Protein AF-A0AAW2I366-F1 (afdb_monomer)

Sequence (316 aa):
MKYQGVFIKEFPKKDECCNDWSLSEVKFRKNFPALKDTIRYLIARIALYSVLLLTGLVCIPIFLLSPGDLENSKFYAKYVGRHTSRLYGISWDIRQGRRLARRGGAVLVANHQHELDIIGMFVLWPIMDGCAAVAKRELLCNPFGLAALLGGVVFIDRKNPRRAKDKINRAARILRRGRKIFVFPEGTRNKTVREDKTILPFKKGAFRIAIESQVPIVPVVFSPYYFIDDNLKILRPGGKIVISVLPPVPTTGLYFKDIESLIYSVRRQMQCEYNRLDEEIKKELLMKELEKKKEFPGLSTFAMKTSFGERFLTKY

Radius of gyration: 22.21 Å; Cα contacts (8 Å, |Δi|>4): 453; chains: 1; bounding box: 75×49×57 Å

InterPro domains:
  IPR002123 Phospholipid/glycerol acyltransferase [PF01553] (98-223)
  IPR002123 Phospholipid/glycerol acyltransferase [SM00563] (106-225)
  IPR004552 1-acyl-sn-glycerol-3-phosphate acyltransferase [TIGR00530] (97-222)

Nearest PDB structures (foldseek):
  5kym-assembly1_A  TM=7.669E-01  e=2.664E-10  Thermotoga maritima MSB8
  5kym-assembly2_B  TM=7.738E-01  e=1.527E-09  Thermotoga maritima MSB8
  3hh1-assembly1_B  TM=5.798E-01  e=3.261E-02  Chlorobaculum tepidum
  3otk-assembly6_D  TM=2.330E-01  e=4.329E+00  Mus musculus

Organism: NCBI:txid328185

Solvent-accessible surface area (backbone atoms only — not comparable to full-atom values): 17721 Å² total; per-residue (Å²): 135,86,77,86,76,71,59,78,60,87,82,82,86,90,84,89,85,86,78,93,73,87,73,76,82,83,76,76,71,89,65,77,60,52,69,69,25,34,49,47,30,52,51,34,51,52,49,44,55,50,49,46,41,53,52,15,60,64,44,38,72,60,27,67,78,48,67,43,36,36,65,51,37,40,54,51,23,52,54,52,20,56,52,49,31,59,65,59,43,46,48,58,41,44,29,49,51,68,69,44,53,51,85,49,32,31,33,35,37,31,73,45,55,53,81,60,51,58,41,53,51,19,63,45,37,76,46,37,55,52,48,31,44,56,44,58,46,79,53,49,83,44,51,42,25,48,29,38,43,27,14,31,36,45,67,42,57,88,90,41,71,80,65,42,57,65,52,49,52,51,51,42,53,42,32,74,69,38,17,26,36,40,36,49,40,49,76,53,66,47,75,73,90,49,96,72,87,65,78,65,72,68,50,65,65,64,55,50,48,20,33,78,59,51,22,30,38,32,43,35,34,59,33,67,64,86,40,56,37,83,90,67,35,31,34,49,81,75,32,66,39,43,35,41,43,52,78,68,43,79,22,72,92,50,55,83,88,44,45,63,62,52,51,52,53,52,51,50,53,44,43,54,51,33,51,53,42,43,53,51,49,51,51,55,52,52,51,55,53,52,50,54,48,67,78,42,69,67,55,66,65,53,61,49,72,77,61,81,84,87,87,86,87,75,87,135

Secondary structure (DSSP, 8-state):
---TT----PPPPP----------------PPPPHHHHHHHHHHHHHHHHHHHHHHHHHHHHHTTSTT-HHHHHHHHHHHHHHHHHHTTEEEEEESGGGTT-SS-EEEEE---STTHHHHHHHHHHHHSSEEEEEEGGGGGSHHHHHHHHTT-EEE-SS-GGGHHHHHHHHHHHHHTT-EEEE-TTSS-----SS---PPPPPTHHHHHHHHTT--EEEEEEPP-TTEETTTTEE-SSEEEEEEEPPPB--TT--GGGHHHHHHHHHHHHHHHHHHHHHHHHHHHHHHHHHHHHH-TTHHHHHTTSSS-SSS-S--

Mean predicted aligned error: 10.4 Å

Foldseek 3Di:
DDDPAEDEDDDDDDDDDDDDDPPDDPPPPPDQADVVQLVLLVQLVVVLVVLLQVLLVVLLVVLVVPFQALVSVLVSLQVSLVVSCVSLQEGEHEYPLLLLQDWAEEEEEEFAADPCVVSVVSVSSNSNPAEAEEAAPVCCPGSSNSSSRSNNHQHDHPVDPVVLVVSLVVSLVSR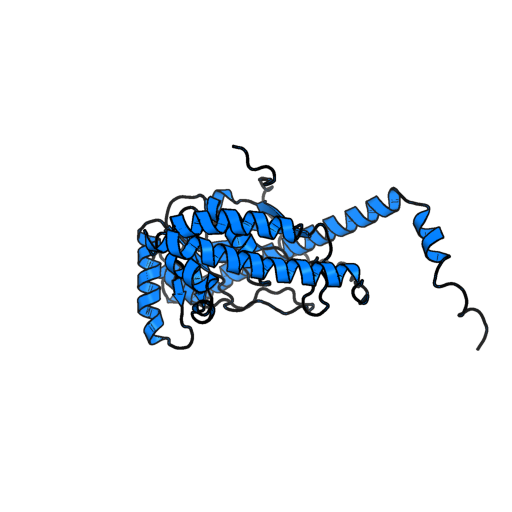VVRHYYYYHQLNDHDHPPDPPPARHQGHLSSVQSCLVSQHWYKYKYKEDQPQQDPVSSGHHHPTYIYIYIDDTHTNHPPDPVCSVVVSVVNRVVRRSVRVVRHVVVVVVVVVVVVVVCVVCVPVVVVVCPPDDDDDPPDDD

Structure (mmCIF, N/CA/C/O backbone):
data_AF-A0AAW2I366-F1
#
_entry.id   AF-A0AAW2I366-F1
#
loop_
_atom_site.group_PDB
_atom_site.id
_atom_site.type_symbol
_atom_site.label_atom_id
_atom_site.label_alt_id
_atom_site.label_comp_id
_atom_site.label_asym_id
_atom_site.label_entity_id
_atom_site.label_seq_id
_atom_site.pdbx_PDB_ins_code
_atom_site.Cartn_x
_atom_site.Cartn_y
_atom_site.Cartn_z
_atom_site.occupancy
_atom_site.B_iso_or_equiv
_atom_site.auth_seq_id
_atom_site.auth_comp_id
_atom_site.auth_asym_id
_atom_site.auth_atom_id
_atom_site.pdbx_PDB_model_num
ATOM 1 N N . MET A 1 1 ? -17.289 -2.669 -19.853 1.00 27.31 1 MET A N 1
ATOM 2 C CA . MET A 1 1 ? -16.053 -2.571 -20.667 1.00 27.31 1 MET A CA 1
ATOM 3 C C . MET A 1 1 ? -14.910 -3.288 -19.959 1.00 27.31 1 MET A C 1
ATOM 5 O O . MET A 1 1 ? -14.610 -2.959 -18.817 1.00 27.31 1 MET A O 1
ATOM 9 N N . LYS A 1 2 ? -14.347 -4.317 -20.607 1.00 22.69 2 LYS A N 1
ATOM 10 C CA . LYS A 1 2 ? -13.326 -5.229 -20.068 1.00 22.69 2 LYS A CA 1
ATOM 11 C C . LYS A 1 2 ? -11.993 -4.490 -19.874 1.00 22.69 2 LYS A C 1
ATOM 13 O O . LYS A 1 2 ? -11.445 -3.948 -20.829 1.00 22.69 2 LYS A O 1
ATOM 18 N N . TYR A 1 3 ? -11.473 -4.474 -18.648 1.00 28.47 3 TYR A N 1
ATOM 19 C CA . TYR A 1 3 ? -10.094 -4.066 -18.378 1.00 28.47 3 TYR A CA 1
ATOM 20 C C . TYR A 1 3 ? -9.167 -5.171 -18.899 1.00 28.47 3 TYR A C 1
ATOM 22 O O . TYR A 1 3 ? -9.051 -6.226 -18.283 1.00 28.47 3 TYR A O 1
ATOM 30 N N . GLN A 1 4 ? -8.546 -4.962 -20.060 1.00 27.78 4 GLN A N 1
ATOM 31 C CA . GLN A 1 4 ? -7.464 -5.824 -20.536 1.00 27.78 4 GLN A CA 1
ATOM 32 C C . GLN A 1 4 ? -6.252 -5.665 -19.601 1.00 27.78 4 GLN A C 1
ATOM 34 O O . GLN A 1 4 ? -5.761 -4.548 -19.426 1.00 27.78 4 GLN A O 1
ATOM 39 N N . GLY A 1 5 ? -5.796 -6.771 -18.996 1.00 33.19 5 GLY A N 1
ATOM 40 C CA . GLY A 1 5 ? -4.505 -6.857 -18.297 1.00 33.19 5 GLY A CA 1
ATOM 41 C C . GLY A 1 5 ? -4.504 -7.292 -16.824 1.00 33.19 5 GLY A C 1
ATOM 42 O O . GLY A 1 5 ? -3.436 -7.279 -16.227 1.00 33.19 5 GLY A O 1
ATOM 43 N N . VAL A 1 6 ? -5.636 -7.683 -16.223 1.00 30.55 6 VAL A N 1
ATOM 44 C CA . VAL A 1 6 ? -5.665 -8.237 -14.851 1.00 30.55 6 VAL A CA 1
ATOM 45 C C . VAL A 1 6 ? -5.928 -9.740 -14.924 1.00 30.55 6 VAL A C 1
ATOM 47 O O . VAL A 1 6 ? -7.047 -10.159 -15.215 1.00 30.55 6 VAL A O 1
ATOM 50 N N . PHE A 1 7 ? -4.901 -10.554 -14.679 1.00 31.38 7 PHE A N 1
ATOM 51 C CA . PHE A 1 7 ? -5.050 -12.005 -14.564 1.00 31.38 7 PHE A CA 1
ATOM 52 C C . PHE A 1 7 ? -5.396 -12.359 -13.114 1.00 31.38 7 PHE A C 1
ATOM 54 O O . PHE A 1 7 ? -4.620 -12.091 -12.206 1.00 31.38 7 PHE A O 1
ATOM 61 N N . ILE A 1 8 ? -6.578 -12.940 -12.895 1.00 31.17 8 ILE A N 1
ATOM 62 C CA . ILE A 1 8 ? -7.015 -13.449 -11.589 1.00 31.17 8 ILE A CA 1
ATOM 63 C C . ILE A 1 8 ? -6.849 -14.968 -11.639 1.00 31.17 8 ILE A C 1
ATOM 65 O O . ILE A 1 8 ? -7.627 -15.638 -12.315 1.00 31.17 8 ILE A O 1
ATOM 69 N N . LYS A 1 9 ? -5.833 -15.510 -10.963 1.00 31.31 9 LYS A N 1
ATOM 70 C CA . LYS A 1 9 ? -5.642 -16.963 -10.804 1.00 31.31 9 LYS A CA 1
ATOM 71 C C . LYS A 1 9 ? -6.006 -17.410 -9.383 1.00 31.31 9 LYS A C 1
ATOM 73 O O . LYS A 1 9 ? -5.735 -16.689 -8.421 1.00 31.31 9 LYS A O 1
ATOM 78 N N . GLU A 1 10 ? -6.608 -18.593 -9.265 1.00 33.44 10 GLU A N 1
ATOM 79 C CA . GLU A 1 10 ? -6.840 -19.300 -7.996 1.00 33.44 10 GLU A CA 1
ATOM 80 C C . GLU A 1 10 ? -5.612 -20.160 -7.636 1.00 33.44 10 GLU A C 1
ATOM 82 O O . GLU A 1 10 ? -4.930 -20.676 -8.520 1.00 33.44 10 GLU A O 1
ATOM 87 N N . PHE A 1 11 ? -5.292 -20.265 -6.341 1.00 37.12 11 PHE A N 1
ATOM 88 C CA . PHE A 1 11 ? -4.130 -21.011 -5.832 1.00 37.12 11 PHE A CA 1
ATOM 89 C C . PHE A 1 11 ? -4.463 -22.488 -5.539 1.00 37.12 11 PHE A C 1
ATOM 91 O O . PHE A 1 11 ? -5.597 -22.773 -5.144 1.00 37.12 11 PHE A O 1
ATOM 98 N N . PRO A 1 12 ? -3.473 -23.403 -5.604 1.00 33.75 12 PRO A N 1
ATOM 99 C CA . PRO A 1 12 ? -3.582 -24.742 -5.034 1.00 33.75 12 PRO A CA 1
ATOM 100 C C . PRO A 1 12 ? -3.463 -24.732 -3.495 1.00 33.75 12 PRO A C 1
ATOM 102 O O . PRO A 1 12 ? -3.043 -23.742 -2.888 1.00 33.75 12 PRO A O 1
ATOM 105 N N . LYS A 1 13 ? -3.895 -25.836 -2.869 1.00 36.00 13 LYS A N 1
ATOM 106 C CA . LYS A 1 13 ? -3.951 -26.041 -1.411 1.00 36.00 13 LYS A CA 1
ATOM 107 C C . LYS A 1 13 ? -2.558 -26.189 -0.766 1.00 36.00 13 LYS A C 1
ATOM 109 O O . LYS A 1 13 ? -1.578 -26.513 -1.420 1.00 36.00 13 LYS A O 1
ATOM 114 N N . LYS A 1 14 ? -2.561 -25.891 0.533 1.00 38.88 14 LYS A N 1
ATOM 115 C CA . LYS A 1 14 ? -1.484 -25.747 1.524 1.00 38.88 14 LYS A CA 1
ATOM 116 C C . LYS A 1 14 ? -0.783 -27.079 1.847 1.00 38.88 14 LYS A C 1
ATOM 118 O O . LYS A 1 14 ? -1.487 -28.071 1.979 1.00 38.88 14 LYS A O 1
ATOM 123 N N . ASP A 1 15 ? 0.541 -27.071 2.004 1.00 38.84 15 ASP A N 1
ATOM 124 C CA . ASP A 1 15 ? 1.312 -27.376 3.231 1.00 38.84 15 ASP A CA 1
ATOM 125 C C . ASP A 1 15 ? 2.819 -27.455 2.881 1.00 38.84 15 ASP A C 1
ATOM 127 O O . ASP A 1 15 ? 3.159 -27.515 1.706 1.00 38.84 15 ASP A O 1
ATOM 131 N N . GLU A 1 16 ? 3.699 -27.362 3.887 1.00 36.56 16 GLU A N 1
ATOM 132 C CA . GLU A 1 16 ? 5.178 -27.233 3.815 1.00 36.56 16 GLU A CA 1
ATOM 133 C C . GLU A 1 16 ? 5.729 -25.797 3.678 1.00 36.56 16 GLU A C 1
ATOM 135 O O . GLU A 1 16 ? 6.276 -25.371 2.663 1.00 36.56 16 GLU A O 1
ATOM 140 N N . CYS A 1 17 ? 5.633 -25.029 4.769 1.00 38.44 17 CYS A N 1
ATOM 141 C CA . CYS A 1 17 ? 6.549 -23.913 5.013 1.00 38.44 17 CYS A CA 1
ATOM 142 C C . CYS A 1 17 ? 7.697 -24.416 5.896 1.00 38.44 17 CYS A C 1
ATOM 144 O O . CYS A 1 17 ? 7.427 -24.957 6.965 1.00 38.44 17 CYS A O 1
ATOM 146 N N . CYS A 1 18 ? 8.929 -24.127 5.469 1.00 38.09 18 CYS A N 1
ATOM 147 C CA . CYS A 1 18 ? 10.216 -24.448 6.098 1.00 38.09 18 CYS A CA 1
ATOM 148 C C . CYS A 1 18 ? 10.819 -25.792 5.675 1.00 38.09 18 CYS A C 1
ATOM 150 O O . CYS A 1 18 ? 10.787 -26.756 6.426 1.00 38.09 18 CYS A O 1
ATOM 152 N N . ASN A 1 19 ? 11.473 -25.793 4.513 1.00 28.88 19 ASN A N 1
ATOM 153 C CA . ASN A 1 19 ? 12.725 -26.523 4.358 1.00 28.88 19 ASN A CA 1
ATOM 154 C C . ASN A 1 19 ? 13.794 -25.530 3.898 1.00 28.88 19 ASN A C 1
ATOM 156 O O . ASN A 1 19 ? 13.562 -24.719 2.999 1.00 28.88 19 ASN A O 1
ATOM 160 N N . ASP A 1 20 ? 14.916 -25.565 4.605 1.00 34.06 20 ASP A N 1
ATOM 161 C CA . ASP A 1 20 ? 16.108 -24.761 4.391 1.00 34.06 20 ASP A CA 1
ATOM 162 C C . ASP A 1 20 ? 16.797 -25.259 3.113 1.00 34.06 20 ASP A C 1
ATOM 164 O O . ASP A 1 20 ? 17.460 -26.294 3.107 1.00 34.06 20 ASP A O 1
ATOM 168 N N . TRP A 1 21 ? 16.553 -24.578 1.992 1.00 36.00 21 TRP A N 1
ATOM 169 C CA . TRP A 1 21 ? 17.202 -24.880 0.719 1.00 36.00 21 TRP A CA 1
ATOM 170 C C . TRP A 1 21 ? 18.137 -23.731 0.362 1.00 36.00 21 TRP A C 1
ATOM 172 O O . TRP A 1 21 ? 17.717 -22.693 -0.157 1.00 36.00 21 TRP A O 1
ATOM 182 N N . SER A 1 22 ? 19.427 -23.935 0.626 1.00 29.09 22 SER A N 1
ATOM 183 C CA . SER A 1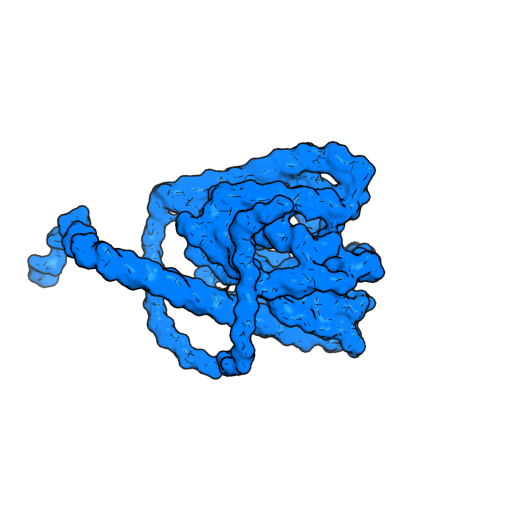 22 ? 20.508 -23.070 0.166 1.00 29.09 22 SER A CA 1
ATOM 184 C C . SER A 1 22 ? 20.649 -23.174 -1.357 1.00 29.09 22 SER A C 1
ATOM 186 O O . SER A 1 22 ? 21.453 -23.924 -1.906 1.00 29.09 22 SER A O 1
ATOM 188 N N . LEU A 1 23 ? 19.841 -22.401 -2.084 1.00 32.44 23 LEU A N 1
ATOM 189 C CA . LEU A 1 23 ? 20.110 -22.132 -3.492 1.00 32.44 23 LEU A CA 1
ATOM 190 C C . LEU A 1 23 ? 21.357 -21.250 -3.563 1.00 32.44 23 LEU A C 1
ATOM 192 O O . LEU A 1 23 ? 21.346 -20.097 -3.128 1.00 32.44 23 LEU A O 1
ATOM 196 N N . SER A 1 24 ? 22.429 -21.836 -4.093 1.00 29.80 24 SER A N 1
ATOM 197 C CA . SER A 1 24 ? 23.700 -21.186 -4.384 1.00 29.80 24 SER A CA 1
ATOM 198 C C . SER A 1 24 ? 23.489 -19.805 -5.010 1.00 29.80 24 SER A C 1
ATOM 200 O O . SER A 1 24 ? 22.702 -19.615 -5.940 1.00 29.80 24 SER A O 1
ATOM 202 N N . GLU A 1 25 ? 24.181 -18.818 -4.441 1.00 32.28 25 GLU A N 1
ATOM 203 C CA . GLU A 1 25 ? 24.076 -17.410 -4.800 1.00 32.28 25 GLU A CA 1
ATOM 204 C C . GLU A 1 25 ? 24.281 -17.193 -6.304 1.00 32.28 25 GLU A C 1
ATOM 206 O O . GLU A 1 25 ? 25.401 -17.224 -6.821 1.00 32.28 25 GLU A O 1
ATOM 211 N N . VAL A 1 26 ? 23.206 -16.854 -7.015 1.00 32.69 26 VAL A N 1
ATOM 212 C CA . VAL A 1 26 ? 23.326 -16.139 -8.286 1.00 32.69 26 VAL A CA 1
ATOM 213 C C . VAL A 1 26 ? 23.815 -14.731 -7.948 1.00 32.69 26 VAL A C 1
ATOM 215 O O . VAL A 1 26 ? 23.026 -13.819 -7.693 1.00 32.69 26 VAL A O 1
ATOM 218 N N . LYS A 1 27 ? 25.140 -14.552 -7.901 1.00 28.17 27 LYS A N 1
ATOM 219 C CA . LYS A 1 27 ? 25.770 -13.234 -7.795 1.00 28.17 27 LYS A CA 1
ATOM 220 C C . LYS A 1 27 ? 25.425 -12.432 -9.045 1.00 28.17 27 LYS A C 1
ATOM 222 O O . LYS A 1 27 ? 26.076 -12.551 -10.082 1.00 28.17 27 LYS A O 1
ATOM 227 N N . PHE A 1 28 ? 24.410 -11.575 -8.944 1.00 35.56 28 PHE A N 1
ATOM 228 C CA . PHE A 1 28 ? 24.230 -10.480 -9.889 1.00 35.56 28 PHE A CA 1
ATOM 229 C C . PHE A 1 28 ? 25.481 -9.600 -9.797 1.00 35.56 28 PHE A C 1
ATOM 231 O O . PHE A 1 28 ? 25.648 -8.842 -8.843 1.00 35.56 28 PHE A O 1
ATOM 238 N N . ARG A 1 29 ? 26.402 -9.741 -10.764 1.00 36.31 29 ARG A N 1
ATOM 239 C CA . ARG A 1 29 ? 27.554 -8.841 -10.924 1.00 36.31 29 ARG A CA 1
ATOM 240 C C . ARG A 1 29 ? 27.057 -7.399 -10.781 1.00 36.31 29 ARG A C 1
ATOM 242 O O . ARG A 1 29 ? 26.063 -7.034 -11.415 1.00 36.31 29 ARG A O 1
ATOM 249 N N . LYS A 1 30 ? 27.763 -6.589 -9.980 1.00 39.59 30 LYS A N 1
ATOM 250 C CA . LYS A 1 30 ? 27.636 -5.123 -9.961 1.00 39.59 30 LYS A CA 1
ATOM 251 C C . LYS A 1 30 ? 28.039 -4.587 -11.336 1.00 39.59 30 LYS A C 1
ATOM 253 O O . LYS A 1 30 ? 29.152 -4.116 -11.536 1.00 39.59 30 LYS A O 1
ATOM 258 N N . ASN A 1 31 ? 27.149 -4.727 -12.306 1.00 49.59 31 ASN A N 1
ATOM 259 C CA . ASN A 1 31 ? 27.281 -4.079 -13.591 1.00 49.59 31 ASN A CA 1
ATOM 260 C C . ASN A 1 31 ? 26.924 -2.612 -13.364 1.00 49.59 31 ASN A C 1
ATOM 262 O O . ASN A 1 31 ? 25.854 -2.314 -12.828 1.00 49.59 31 ASN A O 1
ATOM 266 N N . PHE A 1 32 ? 27.823 -1.708 -13.753 1.00 55.84 32 PHE A N 1
ATOM 267 C CA . PHE A 1 32 ? 27.482 -0.297 -13.894 1.00 55.84 32 PHE A CA 1
ATOM 268 C C . PHE A 1 32 ? 26.171 -0.179 -14.686 1.00 55.84 32 PHE A C 1
ATOM 270 O O . PHE A 1 32 ? 25.964 -0.954 -15.631 1.00 55.84 32 PHE A O 1
ATOM 277 N N . PRO A 1 33 ? 25.261 0.729 -14.295 1.00 66.06 33 PRO A N 1
ATOM 278 C CA . PRO A 1 33 ? 23.981 0.851 -14.966 1.00 66.06 33 PRO A CA 1
ATOM 279 C C . PRO A 1 33 ? 24.231 1.170 -16.440 1.00 66.06 33 PRO A C 1
ATOM 281 O O . PRO A 1 33 ? 24.953 2.114 -16.769 1.00 66.06 33 PRO A O 1
ATOM 284 N N . ALA A 1 34 ? 23.649 0.379 -17.343 1.00 78.19 34 ALA A N 1
ATOM 285 C CA . ALA A 1 34 ? 23.674 0.731 -18.753 1.00 78.19 34 ALA A CA 1
ATOM 286 C C . ALA A 1 34 ? 23.022 2.112 -18.904 1.00 78.19 34 ALA A C 1
ATOM 288 O O . ALA A 1 34 ? 21.965 2.355 -18.322 1.00 78.19 34 ALA A O 1
ATOM 289 N N . LEU A 1 35 ? 23.609 3.006 -19.708 1.00 82.38 35 LEU A N 1
ATOM 290 C CA . LEU A 1 35 ? 23.094 4.370 -19.892 1.00 82.38 35 LEU A CA 1
ATOM 291 C C . LEU A 1 35 ? 21.587 4.384 -20.213 1.00 82.38 35 LEU A C 1
ATOM 293 O O . LEU A 1 35 ? 20.844 5.222 -19.710 1.00 82.38 35 LEU A O 1
ATOM 297 N N . LYS A 1 36 ? 21.119 3.400 -20.992 1.00 87.56 36 LYS A N 1
ATOM 298 C CA . LYS A 1 36 ? 19.702 3.213 -21.336 1.00 87.56 36 LYS A CA 1
ATOM 299 C C . LYS A 1 36 ? 18.810 2.941 -20.118 1.00 87.56 36 LYS A C 1
ATOM 301 O O . LYS A 1 36 ? 17.688 3.439 -20.082 1.00 87.56 36 LYS A O 1
ATOM 306 N N . ASP A 1 37 ? 19.286 2.184 -19.132 1.00 87.75 37 ASP A N 1
ATOM 307 C CA . ASP A 1 37 ? 18.529 1.884 -17.911 1.00 87.75 37 ASP A CA 1
ATOM 308 C C . ASP A 1 37 ? 18.461 3.108 -16.993 1.00 87.75 37 ASP A C 1
ATOM 310 O O . ASP A 1 37 ? 17.392 3.398 -16.457 1.00 87.75 37 ASP A O 1
ATOM 314 N N . THR A 1 38 ? 19.551 3.877 -16.901 1.00 89.31 38 THR A N 1
ATOM 315 C CA . THR A 1 38 ? 19.582 5.163 -16.185 1.00 89.31 38 THR A CA 1
ATOM 316 C C . THR A 1 38 ? 18.639 6.183 -16.808 1.00 89.31 38 THR A C 1
ATOM 318 O O . THR A 1 38 ? 17.850 6.814 -16.106 1.00 89.31 38 THR A O 1
ATOM 321 N N . ILE A 1 39 ? 18.677 6.337 -18.135 1.00 91.62 39 ILE A N 1
ATOM 322 C CA . ILE A 1 39 ? 17.777 7.245 -18.854 1.00 91.62 39 ILE A CA 1
ATOM 323 C C . ILE A 1 39 ? 16.322 6.829 -18.626 1.00 91.62 39 ILE A C 1
ATOM 325 O O . ILE A 1 39 ? 15.498 7.670 -18.270 1.00 91.62 39 ILE A O 1
ATOM 329 N N . ARG A 1 40 ? 16.004 5.532 -18.758 1.00 90.94 40 ARG A N 1
ATOM 330 C CA . ARG A 1 40 ? 14.651 5.019 -18.505 1.00 90.94 40 ARG A CA 1
ATOM 331 C C . ARG A 1 40 ? 14.199 5.323 -17.079 1.00 90.94 40 ARG A C 1
ATOM 333 O O . ARG A 1 40 ? 13.081 5.793 -16.897 1.00 90.94 40 ARG A O 1
ATOM 340 N N . TYR A 1 41 ? 15.061 5.089 -16.090 1.00 91.69 41 TYR A N 1
ATOM 341 C CA . TYR A 1 41 ? 14.783 5.388 -14.687 1.00 91.69 41 TYR A CA 1
ATOM 342 C C . TYR A 1 41 ? 14.443 6.869 -14.479 1.00 91.69 41 TYR A C 1
ATOM 344 O O . TYR A 1 41 ? 13.413 7.187 -13.885 1.00 91.69 41 TYR A O 1
ATOM 352 N N . LEU A 1 42 ? 15.269 7.779 -15.006 1.00 92.88 4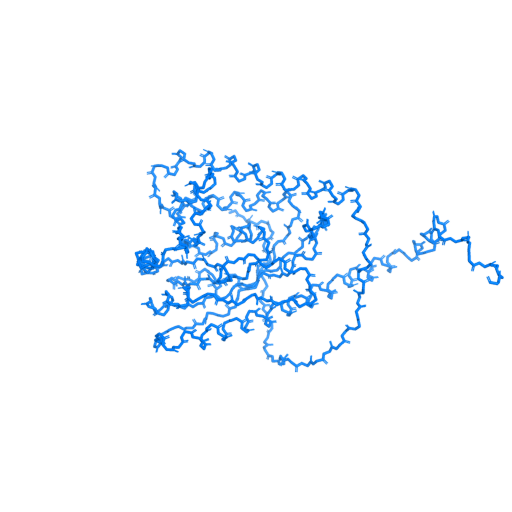2 LEU A N 1
ATOM 353 C CA . LEU A 1 42 ? 15.058 9.222 -14.866 1.00 92.88 42 LEU A CA 1
ATOM 354 C C . LEU A 1 42 ? 13.766 9.677 -15.551 1.00 92.88 42 LEU A C 1
ATOM 356 O O . LEU A 1 42 ? 12.982 10.396 -14.935 1.00 92.88 42 LEU A O 1
ATOM 360 N N . ILE A 1 43 ? 13.513 9.219 -16.781 1.00 92.75 43 ILE A N 1
ATOM 361 C CA . ILE A 1 43 ? 12.281 9.531 -17.518 1.00 92.75 43 ILE A CA 1
ATOM 362 C C . ILE A 1 43 ? 11.059 9.031 -16.749 1.00 92.75 43 ILE A C 1
ATOM 364 O O . ILE A 1 43 ? 10.125 9.798 -16.529 1.00 92.75 43 ILE A O 1
ATOM 368 N N . ALA A 1 44 ? 11.065 7.769 -16.309 1.00 91.19 44 ALA A N 1
ATOM 369 C CA . ALA A 1 44 ? 9.948 7.184 -15.576 1.00 91.19 44 ALA A CA 1
ATOM 370 C C . ALA A 1 44 ? 9.673 7.950 -14.274 1.00 91.19 44 ALA A C 1
ATOM 372 O O . ALA A 1 44 ? 8.521 8.259 -13.969 1.00 91.19 44 ALA A O 1
ATOM 373 N N . ARG A 1 45 ? 10.731 8.335 -13.553 1.00 91.62 45 ARG A N 1
ATOM 374 C CA . ARG A 1 45 ? 10.630 9.094 -12.305 1.00 91.62 45 ARG A CA 1
ATOM 375 C C . ARG A 1 45 ? 10.112 10.512 -12.522 1.00 91.62 45 ARG A C 1
ATOM 377 O O . ARG A 1 45 ? 9.206 10.931 -11.810 1.00 91.62 45 ARG A O 1
ATOM 384 N N . ILE A 1 46 ? 10.620 11.239 -13.517 1.00 93.06 46 ILE A N 1
ATOM 385 C CA . ILE A 1 46 ? 10.084 12.560 -13.884 1.00 93.06 46 ILE A CA 1
ATOM 386 C C . ILE A 1 46 ? 8.605 12.423 -14.251 1.00 93.06 46 ILE A C 1
ATOM 388 O O . ILE A 1 46 ? 7.764 13.122 -13.689 1.00 93.06 46 ILE A O 1
ATOM 392 N N . ALA A 1 47 ? 8.271 11.456 -15.107 1.00 90.69 47 ALA A N 1
ATOM 393 C CA . ALA A 1 47 ? 6.902 11.219 -15.536 1.00 90.69 47 ALA A CA 1
ATOM 394 C C . ALA A 1 47 ? 5.967 10.863 -14.363 1.00 90.69 47 ALA A C 1
ATOM 396 O O . ALA A 1 47 ? 4.832 11.334 -14.341 1.00 90.69 47 ALA A O 1
ATOM 397 N N . LEU A 1 48 ? 6.430 10.102 -13.360 1.00 90.44 48 LEU A N 1
ATOM 398 C CA . LEU A 1 48 ? 5.667 9.813 -12.138 1.00 90.44 48 LEU A CA 1
ATOM 399 C C . LEU A 1 48 ? 5.233 11.098 -11.437 1.00 90.44 48 LEU A C 1
ATOM 401 O O . LEU A 1 48 ? 4.044 11.313 -11.204 1.00 90.44 48 LEU A O 1
ATOM 405 N N . TYR A 1 49 ? 6.205 11.945 -11.098 1.00 90.69 49 TYR A N 1
ATOM 406 C CA . TYR A 1 49 ? 5.950 13.166 -10.344 1.00 90.69 49 TYR A CA 1
ATOM 407 C C . TYR A 1 49 ? 5.148 14.177 -11.168 1.00 90.69 49 TYR A C 1
ATOM 409 O O . TYR A 1 49 ? 4.241 14.803 -10.620 1.00 90.69 49 TYR A O 1
ATOM 417 N N . SER A 1 50 ? 5.393 14.274 -12.479 1.00 91.12 50 SER A N 1
ATOM 418 C CA . SER A 1 50 ? 4.581 15.086 -13.392 1.00 91.12 50 SER A CA 1
ATOM 419 C C . SER A 1 50 ? 3.127 14.614 -13.433 1.00 91.12 50 SER A C 1
ATOM 421 O O . SER A 1 50 ? 2.224 15.434 -13.301 1.00 91.12 50 SER A O 1
ATOM 423 N N . VAL A 1 51 ? 2.870 13.305 -13.549 1.00 90.56 51 VAL A N 1
ATOM 424 C CA . VAL A 1 51 ? 1.500 12.766 -13.542 1.00 90.56 51 VAL A CA 1
ATOM 425 C C . VAL A 1 51 ? 0.816 13.029 -12.204 1.00 90.56 51 VAL A C 1
ATOM 427 O O . VAL A 1 51 ? -0.320 13.495 -12.206 1.00 90.56 51 VAL A O 1
ATOM 430 N N . LEU A 1 52 ? 1.480 12.782 -11.070 1.00 89.31 52 LEU A N 1
ATOM 431 C CA . LEU A 1 52 ? 0.913 13.044 -9.739 1.00 89.31 52 LEU A CA 1
ATOM 432 C C . LEU A 1 52 ? 0.573 14.528 -9.541 1.00 89.31 52 LEU A C 1
ATOM 434 O O . LEU A 1 52 ? -0.512 14.850 -9.056 1.00 89.31 52 LEU A O 1
ATOM 438 N N . LEU A 1 53 ? 1.471 15.425 -9.956 1.00 90.12 53 LEU A N 1
ATOM 439 C CA . LEU A 1 53 ? 1.272 16.869 -9.878 1.00 90.12 53 LEU A CA 1
ATOM 440 C C . LEU A 1 53 ? 0.108 17.334 -10.763 1.00 90.12 53 LEU A C 1
ATOM 442 O O . LEU A 1 53 ? -0.827 17.951 -10.257 1.00 90.12 53 LEU A O 1
ATOM 446 N N . LEU A 1 54 ? 0.142 17.017 -12.061 1.00 91.31 54 LEU A N 1
ATOM 447 C CA . LEU A 1 54 ? -0.852 17.480 -13.035 1.00 91.31 54 LEU A CA 1
ATOM 448 C C . LEU A 1 54 ? -2.248 16.946 -12.712 1.00 91.31 54 LEU A C 1
ATOM 450 O O . LEU A 1 54 ? -3.216 17.701 -12.695 1.00 91.31 54 LEU A O 1
ATOM 454 N N . THR A 1 55 ? -2.357 15.656 -12.393 1.00 88.94 55 THR A N 1
ATOM 455 C CA . THR A 1 55 ? -3.645 15.073 -11.990 1.00 88.94 55 THR A CA 1
ATOM 456 C C . THR A 1 55 ? -4.142 15.663 -10.677 1.00 88.94 55 THR A C 1
ATOM 458 O O . THR A 1 55 ? -5.342 15.876 -10.538 1.00 88.94 55 THR A O 1
ATOM 461 N N . GLY A 1 56 ? -3.245 15.962 -9.730 1.00 89.31 56 GLY A N 1
ATOM 462 C CA . GLY A 1 56 ? -3.589 16.663 -8.495 1.00 89.31 56 GLY A CA 1
ATOM 463 C C . GLY A 1 56 ? -4.212 18.028 -8.784 1.00 89.31 56 GLY A C 1
ATOM 464 O O . GLY A 1 56 ? -5.317 18.297 -8.324 1.00 89.31 56 GLY A O 1
ATOM 465 N N . LEU A 1 57 ? -3.555 18.845 -9.614 1.00 92.31 57 LEU A N 1
ATOM 466 C CA . LEU A 1 57 ? -4.040 20.171 -10.014 1.00 92.31 57 LEU A CA 1
ATOM 467 C C . LEU A 1 57 ? -5.408 20.122 -10.706 1.00 92.31 57 LEU A C 1
ATOM 469 O O . LEU A 1 57 ? -6.276 20.924 -10.380 1.00 92.31 57 LEU A O 1
ATOM 473 N N . VAL A 1 58 ? -5.623 19.159 -11.606 1.00 91.88 58 VAL A N 1
ATOM 474 C CA . VAL A 1 58 ? -6.908 18.987 -12.306 1.00 91.88 58 VAL A CA 1
ATOM 475 C C . VAL A 1 58 ? -8.014 18.494 -11.367 1.00 91.88 58 VAL A C 1
ATOM 477 O O . VAL A 1 58 ? -9.159 18.920 -11.484 1.00 91.88 58 VAL A O 1
ATOM 480 N N . CYS A 1 59 ? -7.698 17.600 -10.427 1.00 90.62 59 CYS A N 1
ATOM 481 C CA . CYS A 1 59 ? -8.707 17.005 -9.549 1.00 90.62 59 CYS A CA 1
ATOM 482 C C . CYS A 1 59 ? -9.109 17.912 -8.381 1.00 90.62 59 CYS A C 1
ATOM 484 O O . CYS A 1 59 ? -10.236 17.799 -7.911 1.00 90.62 59 CYS A O 1
ATOM 486 N N . ILE A 1 60 ? -8.235 18.813 -7.915 1.00 92.88 60 ILE A N 1
ATOM 487 C CA . ILE A 1 60 ? -8.541 19.745 -6.814 1.00 92.88 60 ILE A CA 1
ATOM 488 C C . ILE A 1 60 ? -9.853 20.522 -7.033 1.00 92.88 60 ILE A C 1
ATOM 490 O O . ILE A 1 60 ? -10.713 20.414 -6.159 1.00 92.88 60 ILE A O 1
ATOM 494 N N . PRO A 1 61 ? -10.072 21.259 -8.145 1.00 93.56 61 PRO A N 1
ATOM 495 C CA . PRO A 1 61 ? -11.311 22.021 -8.331 1.00 93.56 61 PRO A CA 1
ATOM 496 C C . PRO A 1 61 ? -12.553 21.124 -8.347 1.00 93.56 61 PRO A C 1
ATOM 498 O O . PRO A 1 61 ? -13.591 21.506 -7.818 1.00 93.56 61 PRO A O 1
ATOM 501 N N . ILE A 1 62 ? -12.434 19.904 -8.878 1.00 90.81 62 ILE A N 1
ATOM 502 C CA . ILE A 1 62 ? -13.525 18.923 -8.899 1.00 90.81 62 ILE A CA 1
ATOM 503 C C . ILE A 1 62 ? -13.829 18.437 -7.477 1.00 90.81 62 ILE A C 1
ATOM 505 O O . ILE A 1 62 ? -14.984 18.388 -7.066 1.00 90.81 62 ILE A O 1
ATOM 509 N N . PHE A 1 63 ? -12.801 18.102 -6.695 1.00 93.19 63 PHE A N 1
ATOM 510 C CA . PHE A 1 63 ? -12.979 17.535 -5.356 1.00 93.19 63 PHE A CA 1
ATOM 511 C C . PHE A 1 63 ? -13.430 18.575 -4.327 1.00 93.19 63 PHE A C 1
ATOM 513 O O . PHE A 1 63 ? -13.959 18.199 -3.283 1.00 93.19 63 PHE A O 1
ATOM 520 N N . LEU A 1 64 ? -13.265 19.871 -4.612 1.00 93.06 64 LEU A N 1
ATOM 521 C CA . LEU A 1 64 ? -13.839 20.948 -3.801 1.00 93.06 64 LEU A CA 1
ATOM 522 C C . LEU A 1 64 ? -15.376 20.949 -3.816 1.00 93.06 64 LEU A C 1
ATOM 524 O O . LEU A 1 64 ? -15.974 21.459 -2.873 1.00 93.06 64 LEU A O 1
ATOM 528 N N . LEU A 1 65 ? -16.014 20.337 -4.821 1.00 92.50 65 LEU A N 1
ATOM 529 C CA . LEU A 1 65 ? -17.472 20.172 -4.872 1.00 92.50 65 LEU A CA 1
ATOM 530 C C . LEU A 1 65 ? -17.982 19.101 -3.889 1.00 92.50 65 LEU A C 1
ATOM 532 O O . LEU A 1 65 ? -19.145 19.123 -3.497 1.00 92.50 65 LEU A O 1
ATOM 536 N N . SER A 1 66 ? -17.121 18.164 -3.478 1.00 90.75 66 SER A N 1
ATOM 537 C CA . SER A 1 66 ? -17.453 17.045 -2.582 1.00 90.75 66 SER A CA 1
ATOM 538 C C . SER A 1 66 ? -16.269 16.682 -1.663 1.00 90.75 66 SER A C 1
ATOM 540 O O . SER A 1 66 ? -15.725 15.572 -1.714 1.00 90.75 66 SER A O 1
ATOM 542 N N . PRO A 1 67 ? -15.819 17.611 -0.799 1.00 90.50 67 PRO A N 1
ATOM 543 C CA . PRO A 1 67 ? -14.576 17.448 -0.060 1.00 90.50 67 PRO A CA 1
ATOM 544 C C . PRO A 1 67 ? -14.652 16.280 0.929 1.00 90.50 67 PRO A C 1
ATOM 546 O O . PRO A 1 67 ? -15.505 16.215 1.813 1.00 90.50 67 PRO A O 1
ATOM 549 N N . GLY A 1 68 ? -13.693 15.367 0.818 1.00 85.94 68 GLY A N 1
ATOM 550 C CA . GLY A 1 68 ? -13.559 14.194 1.675 1.00 85.94 68 GLY A CA 1
ATOM 551 C C . GLY A 1 68 ? -14.341 12.965 1.212 1.00 85.94 68 GLY A C 1
ATOM 552 O O . GLY A 1 68 ? -14.325 11.965 1.936 1.00 85.94 68 GLY A O 1
ATOM 553 N N . ASP A 1 69 ? -14.995 13.011 0.047 1.00 88.06 69 ASP A N 1
ATOM 554 C CA . ASP A 1 69 ? -15.638 11.841 -0.550 1.00 88.06 69 ASP A CA 1
ATOM 555 C C . ASP A 1 69 ? -14.588 10.818 -1.025 1.00 88.06 69 ASP A C 1
ATOM 557 O O . ASP A 1 69 ? -13.605 11.151 -1.687 1.00 88.06 69 ASP A O 1
ATOM 561 N N . LEU A 1 70 ? -14.794 9.546 -0.686 1.00 86.69 70 LEU A N 1
ATOM 562 C CA . LEU A 1 70 ? -13.899 8.456 -1.078 1.00 86.69 70 LEU A CA 1
ATOM 563 C C . LEU A 1 70 ? -14.046 8.086 -2.562 1.00 86.69 70 LEU A C 1
ATOM 565 O O . LEU A 1 70 ? -13.121 7.494 -3.129 1.00 86.69 70 LEU A O 1
ATOM 569 N N . GLU A 1 71 ? -15.158 8.453 -3.207 1.00 86.62 71 GLU A N 1
ATOM 570 C CA . GLU A 1 71 ? -15.333 8.269 -4.653 1.00 86.62 71 GLU A CA 1
ATOM 571 C C . GLU A 1 71 ? -14.363 9.148 -5.460 1.00 86.62 71 GLU A C 1
ATOM 573 O O . GLU A 1 71 ? -13.829 8.702 -6.480 1.00 86.62 71 GLU A O 1
ATOM 578 N N . ASN A 1 72 ? -14.008 10.332 -4.946 1.00 88.50 72 ASN A N 1
ATOM 579 C CA . ASN A 1 72 ? -12.977 11.193 -5.534 1.00 88.50 72 ASN A CA 1
ATOM 580 C C . ASN A 1 72 ? -11.626 10.462 -5.612 1.00 88.50 72 ASN A C 1
ATOM 582 O O . ASN A 1 72 ? -10.993 10.397 -6.671 1.00 88.50 72 ASN A O 1
ATOM 586 N N . SER A 1 73 ? -11.215 9.806 -4.520 1.00 85.38 73 SER A N 1
ATOM 587 C CA . SER A 1 73 ? -9.994 8.986 -4.510 1.00 85.38 73 SER A CA 1
ATOM 588 C C . SER A 1 73 ? -10.062 7.807 -5.480 1.00 85.38 73 SER A C 1
ATOM 590 O O . SER A 1 73 ? -9.045 7.438 -6.065 1.00 85.38 73 SER A O 1
ATOM 592 N N . LYS A 1 74 ? -11.244 7.213 -5.683 1.00 86.12 74 LYS A N 1
ATOM 593 C CA . LYS A 1 74 ? -11.435 6.100 -6.625 1.00 86.12 74 LYS A CA 1
ATOM 594 C C . LYS A 1 74 ? -11.238 6.536 -8.069 1.00 86.12 74 LYS A C 1
ATOM 596 O O . LYS A 1 74 ? -10.558 5.833 -8.821 1.00 86.12 74 LYS A O 1
ATOM 601 N N . PHE A 1 75 ? -11.779 7.697 -8.438 1.00 83.94 75 PHE A N 1
ATOM 602 C CA . PHE A 1 75 ? -11.515 8.312 -9.734 1.00 83.94 75 PHE A CA 1
ATOM 603 C C . PHE A 1 75 ? -10.013 8.574 -9.884 1.00 83.94 75 PHE A C 1
ATOM 605 O O . PHE A 1 75 ? -9.387 7.998 -10.770 1.00 83.94 75 PHE A O 1
ATOM 612 N N . TYR A 1 76 ? -9.413 9.327 -8.957 1.00 87.19 76 TYR A N 1
ATOM 613 C CA . TYR A 1 76 ? -7.989 9.678 -8.986 1.00 87.19 76 TYR A CA 1
ATOM 614 C C . TYR A 1 76 ? -7.076 8.457 -9.177 1.00 87.19 76 TYR A C 1
ATOM 616 O O . TYR A 1 76 ? -6.268 8.400 -10.109 1.00 87.19 76 TYR A O 1
ATOM 624 N N . ALA A 1 77 ? -7.258 7.439 -8.332 1.00 88.56 77 ALA A N 1
ATOM 625 C CA . ALA A 1 77 ? -6.469 6.216 -8.341 1.00 88.56 77 ALA A CA 1
ATOM 626 C C . ALA A 1 77 ? -6.569 5.462 -9.675 1.00 88.56 77 ALA A C 1
ATOM 628 O O . ALA A 1 77 ? -5.560 4.983 -10.192 1.00 88.56 77 ALA A O 1
ATOM 629 N N . LYS A 1 78 ? -7.761 5.397 -10.280 1.00 86.12 78 LYS A N 1
ATOM 630 C CA . LYS A 1 78 ? -7.963 4.714 -11.564 1.00 86.12 78 LYS A CA 1
ATOM 631 C C . LYS A 1 78 ? -7.125 5.335 -12.686 1.00 86.12 78 LYS A C 1
ATOM 633 O O . LYS A 1 78 ? -6.513 4.595 -13.460 1.00 86.12 78 LYS A O 1
ATOM 638 N N . TYR A 1 79 ? -7.093 6.665 -12.791 1.00 86.94 79 TYR A N 1
ATOM 639 C CA . TYR A 1 79 ? -6.317 7.347 -13.834 1.00 86.94 79 TYR A CA 1
ATOM 640 C C . TYR A 1 79 ? -4.824 7.266 -13.541 1.00 86.94 79 TYR A C 1
ATOM 642 O O . TYR A 1 79 ? -4.063 6.755 -14.366 1.00 86.94 79 TYR A O 1
ATOM 650 N N . VAL A 1 80 ? -4.402 7.693 -12.349 1.00 89.38 80 VAL A N 1
ATOM 651 C CA . VAL A 1 80 ? -2.981 7.713 -11.985 1.00 89.38 80 VAL A CA 1
ATOM 652 C C . VAL A 1 80 ? -2.383 6.316 -12.045 1.00 89.38 80 VAL A C 1
ATOM 654 O O . VAL A 1 80 ? -1.350 6.137 -12.689 1.00 89.38 80 VAL A O 1
ATOM 657 N N . GLY A 1 81 ? -3.049 5.313 -11.466 1.00 87.94 81 GLY A N 1
ATOM 658 C CA . GLY A 1 81 ? -2.598 3.923 -11.489 1.00 87.94 81 GLY A CA 1
ATOM 659 C C . GLY A 1 81 ? -2.392 3.404 -12.913 1.00 87.94 81 GLY A C 1
ATOM 660 O O . GLY A 1 81 ? -1.338 2.852 -13.222 1.00 87.94 81 GLY A O 1
ATOM 661 N N . ARG A 1 82 ? -3.344 3.645 -13.826 1.00 86.38 82 ARG A N 1
ATOM 662 C CA . ARG A 1 82 ? -3.242 3.202 -15.228 1.00 86.38 82 ARG A CA 1
ATOM 663 C C . ARG A 1 82 ? -2.105 3.887 -15.986 1.00 86.38 82 ARG A C 1
ATOM 665 O O . ARG A 1 82 ? -1.370 3.212 -16.705 1.00 86.38 82 ARG A O 1
ATOM 672 N N . HIS A 1 83 ? -1.981 5.208 -15.877 1.00 87.19 83 HIS A N 1
ATOM 673 C CA . HIS A 1 83 ? -0.996 5.966 -16.652 1.00 87.19 83 HIS A CA 1
ATOM 674 C C . HIS A 1 83 ? 0.431 5.730 -16.152 1.00 87.19 83 HIS A C 1
ATOM 676 O O . HIS A 1 83 ? 1.313 5.431 -16.952 1.00 87.19 83 HIS A O 1
ATOM 682 N N . THR A 1 84 ? 0.650 5.771 -14.838 1.00 86.88 84 THR A N 1
ATOM 683 C CA . THR A 1 84 ? 1.980 5.542 -14.248 1.00 86.88 84 THR A CA 1
ATOM 684 C C . THR A 1 84 ? 2.475 4.114 -14.480 1.00 86.88 84 THR A C 1
ATOM 686 O O . THR A 1 84 ? 3.631 3.931 -14.852 1.00 86.88 84 THR A O 1
ATOM 689 N N . SER A 1 85 ? 1.596 3.107 -14.390 1.00 89.56 85 SER A N 1
ATOM 690 C CA . SER A 1 85 ? 1.962 1.713 -14.694 1.00 89.56 85 SER A CA 1
ATOM 691 C C . SER A 1 85 ? 2.445 1.538 -16.134 1.00 89.56 85 SER A C 1
ATOM 693 O O . SER A 1 85 ? 3.427 0.842 -16.376 1.00 89.56 85 SER A O 1
ATOM 695 N N . ARG A 1 86 ? 1.792 2.208 -17.095 1.00 87.12 86 ARG A N 1
ATOM 696 C CA . ARG A 1 86 ? 2.204 2.192 -18.508 1.00 87.12 86 ARG A CA 1
ATOM 697 C C . ARG A 1 86 ? 3.541 2.892 -18.726 1.00 87.12 86 ARG A C 1
ATOM 699 O O . ARG A 1 86 ? 4.368 2.365 -19.457 1.00 87.12 86 ARG A O 1
ATOM 706 N N . LEU A 1 87 ? 3.758 4.036 -18.076 1.00 85.31 87 LEU A N 1
ATOM 707 C CA . LEU A 1 87 ? 5.002 4.806 -18.185 1.00 85.31 87 LEU A CA 1
ATOM 708 C C . LEU A 1 87 ? 6.215 4.034 -17.654 1.00 85.31 87 LEU A C 1
ATOM 710 O O . LEU A 1 87 ? 7.274 4.062 -18.271 1.00 85.31 87 LEU A O 1
ATOM 714 N N . TYR A 1 88 ? 6.054 3.301 -16.550 1.00 85.62 88 TYR A N 1
ATOM 715 C CA . TYR A 1 88 ? 7.113 2.435 -16.022 1.00 85.62 88 TYR A CA 1
ATOM 716 C C . TYR A 1 88 ? 7.232 1.092 -16.756 1.00 85.62 88 TYR A C 1
ATOM 718 O O . TYR A 1 88 ? 8.175 0.345 -16.503 1.00 85.62 88 TYR A O 1
ATOM 726 N N . GLY A 1 89 ? 6.283 0.754 -17.635 1.00 88.56 89 GLY A N 1
ATOM 727 C CA . GLY A 1 89 ? 6.220 -0.565 -18.266 1.00 88.56 89 GLY A CA 1
ATOM 728 C C . GLY A 1 89 ? 6.032 -1.698 -17.251 1.00 88.56 89 GLY A C 1
ATOM 729 O O . GLY A 1 89 ? 6.619 -2.767 -17.421 1.00 88.56 89 GLY A O 1
ATOM 730 N N . ILE A 1 90 ? 5.259 -1.450 -16.186 1.00 91.25 90 ILE A N 1
ATOM 731 C CA . ILE A 1 90 ? 5.004 -2.415 -15.110 1.00 91.25 90 ILE A CA 1
ATOM 732 C C . ILE A 1 90 ? 3.707 -3.170 -15.375 1.00 91.25 90 ILE A C 1
ATOM 734 O O . ILE A 1 90 ? 2.653 -2.572 -15.607 1.00 91.25 90 ILE A O 1
ATOM 738 N N . SER A 1 91 ? 3.780 -4.494 -15.264 1.00 93.31 91 SER A N 1
ATOM 739 C CA . SER A 1 91 ? 2.612 -5.372 -15.194 1.00 93.31 91 SER A CA 1
ATOM 740 C C . SER A 1 91 ? 2.302 -5.752 -13.747 1.00 93.31 91 SER A C 1
ATOM 742 O O . SER A 1 91 ? 3.211 -6.109 -12.993 1.00 93.31 91 SER A O 1
ATOM 744 N N . TRP A 1 92 ? 1.020 -5.718 -13.385 1.00 95.00 92 TRP A N 1
ATOM 745 C CA . TRP A 1 92 ? 0.531 -6.071 -12.052 1.00 95.00 92 TRP A CA 1
ATOM 746 C C . TRP A 1 92 ? -0.219 -7.406 -12.096 1.00 95.00 92 TRP A C 1
ATOM 748 O O . TRP A 1 92 ? -1.223 -7.531 -12.796 1.00 95.00 92 TRP A O 1
ATOM 758 N N . ASP A 1 93 ? 0.255 -8.389 -11.335 1.00 96.12 93 ASP A N 1
ATOM 759 C CA . ASP A 1 93 ? -0.393 -9.691 -11.136 1.00 96.12 93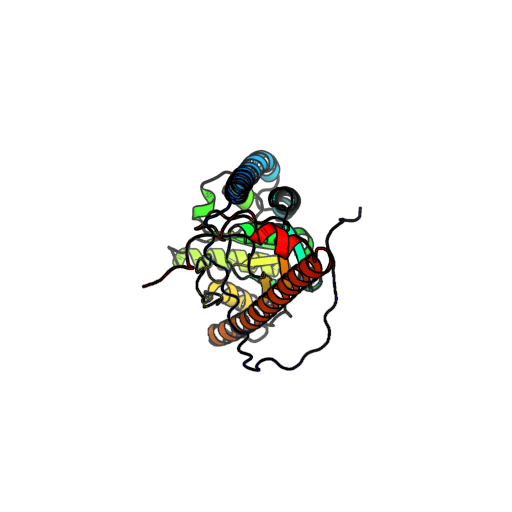 ASP A CA 1
ATOM 760 C C . ASP A 1 93 ? -1.086 -9.696 -9.766 1.00 96.12 93 ASP A C 1
ATOM 762 O O . ASP A 1 93 ? -0.430 -9.791 -8.730 1.00 96.12 93 ASP A O 1
ATOM 766 N N . ILE A 1 94 ? -2.412 -9.524 -9.750 1.00 96.88 94 ILE A N 1
ATOM 767 C CA . ILE A 1 94 ? -3.194 -9.404 -8.513 1.00 96.88 94 ILE A CA 1
ATOM 768 C C . ILE A 1 94 ? -3.791 -10.765 -8.165 1.00 96.88 94 ILE A C 1
ATOM 770 O O . ILE A 1 94 ? -4.783 -11.204 -8.751 1.00 96.88 94 ILE A O 1
ATOM 774 N N . ARG A 1 95 ? -3.248 -11.401 -7.131 1.00 96.50 95 ARG A N 1
ATOM 775 C CA . ARG A 1 95 ? -3.698 -12.707 -6.654 1.00 96.50 95 ARG A CA 1
ATOM 776 C C . ARG A 1 95 ? -4.643 -12.565 -5.479 1.00 96.50 95 ARG A C 1
ATOM 778 O O . ARG A 1 95 ? -4.416 -11.784 -4.556 1.00 96.50 95 ARG A O 1
ATOM 785 N N . GLN A 1 96 ? -5.725 -13.337 -5.515 1.00 95.31 96 GLN A N 1
ATOM 786 C CA . GLN A 1 96 ? -6.769 -13.323 -4.487 1.00 95.31 96 GLN A CA 1
ATOM 787 C C . GLN A 1 96 ? -7.392 -11.939 -4.230 1.00 95.31 96 GLN A C 1
ATOM 789 O O . GLN A 1 96 ? -7.982 -11.697 -3.175 1.00 95.31 96 GLN A O 1
ATOM 794 N N . GLY A 1 97 ? -7.360 -11.048 -5.231 1.00 92.25 97 GLY A N 1
ATOM 795 C CA . GLY A 1 97 ? -7.915 -9.693 -5.152 1.00 92.25 97 GLY A CA 1
ATOM 796 C C . GLY A 1 97 ? -9.399 -9.640 -4.771 1.00 92.25 97 GLY A C 1
ATOM 797 O O . GLY A 1 97 ? -9.836 -8.675 -4.151 1.00 92.25 97 GLY A O 1
ATOM 798 N N . ARG A 1 98 ? -10.171 -10.710 -5.029 1.00 92.69 98 ARG A N 1
ATOM 799 C CA . ARG A 1 98 ? -11.579 -10.836 -4.596 1.00 92.69 98 ARG A CA 1
ATOM 800 C C . ARG A 1 98 ? -11.763 -10.649 -3.083 1.00 92.69 98 ARG A C 1
ATOM 802 O O . ARG A 1 98 ? -12.821 -10.198 -2.657 1.00 92.69 98 ARG A O 1
ATOM 809 N N . ARG A 1 99 ? -10.741 -10.940 -2.266 1.00 93.75 99 ARG A N 1
ATOM 810 C CA . ARG A 1 99 ? -10.769 -10.706 -0.810 1.00 93.75 99 ARG A CA 1
ATOM 811 C C . ARG A 1 99 ? -10.919 -9.221 -0.463 1.00 93.75 99 ARG A C 1
ATOM 813 O O . ARG A 1 99 ? -11.568 -8.906 0.529 1.00 93.75 99 ARG A O 1
ATOM 820 N N . LEU A 1 100 ? -10.394 -8.324 -1.301 1.00 92.38 100 LEU A N 1
ATOM 821 C CA . LEU A 1 100 ? -10.516 -6.871 -1.134 1.00 92.38 100 LEU A CA 1
ATOM 822 C C . LEU A 1 100 ? -11.922 -6.352 -1.461 1.00 92.38 100 LEU A C 1
ATOM 824 O O . LEU A 1 100 ? -12.353 -5.359 -0.879 1.00 92.38 100 LEU A O 1
ATOM 828 N N . ALA A 1 101 ? -12.648 -7.047 -2.341 1.00 90.31 101 ALA A N 1
ATOM 829 C CA . ALA A 1 101 ? -14.005 -6.686 -2.753 1.00 90.31 101 ALA A CA 1
ATOM 830 C C . ALA A 1 101 ? -15.086 -7.099 -1.736 1.00 90.31 101 ALA A C 1
ATOM 832 O O . ALA A 1 101 ? -16.257 -6.761 -1.909 1.00 90.31 101 ALA A O 1
ATOM 833 N N . ARG A 1 102 ? -14.728 -7.828 -0.665 1.00 88.38 102 ARG A N 1
ATOM 834 C CA . ARG A 1 102 ? -15.686 -8.197 0.390 1.00 88.38 102 ARG A CA 1
ATOM 835 C C . ARG A 1 102 ? -16.258 -6.932 1.038 1.00 88.38 102 ARG A C 1
ATOM 837 O O . ARG A 1 102 ? -15.529 -5.972 1.307 1.00 88.38 102 ARG A O 1
ATOM 844 N N . ARG A 1 103 ? -17.575 -6.932 1.263 1.00 86.88 103 ARG A N 1
ATOM 845 C CA . ARG A 1 103 ? -18.292 -5.839 1.933 1.00 86.88 103 ARG A CA 1
ATOM 846 C C . ARG A 1 103 ? -17.912 -5.774 3.413 1.00 86.88 103 ARG A C 1
ATOM 848 O O . ARG A 1 103 ? -17.580 -6.796 4.010 1.00 86.88 103 ARG A O 1
ATOM 855 N N . GLY A 1 104 ? -18.012 -4.579 3.987 1.00 89.31 104 GLY A N 1
ATOM 856 C CA . GLY A 1 104 ? -17.722 -4.320 5.394 1.00 89.31 104 GLY A CA 1
ATOM 857 C C . GLY A 1 104 ? -16.380 -3.627 5.624 1.00 89.31 104 GLY A C 1
ATOM 858 O O . GLY A 1 104 ? -15.524 -3.542 4.736 1.00 89.31 104 GLY A O 1
ATOM 859 N N . GLY A 1 105 ? -16.225 -3.102 6.840 1.00 93.19 105 GLY A N 1
ATOM 860 C CA . GLY A 1 105 ? -15.004 -2.434 7.265 1.00 93.19 105 GLY A CA 1
ATOM 861 C C . GLY A 1 105 ? -13.855 -3.424 7.431 1.00 93.19 105 GLY A C 1
ATOM 862 O O . GLY A 1 105 ? -14.050 -4.543 7.897 1.00 93.19 105 GLY A O 1
ATOM 863 N N . ALA A 1 106 ? -12.654 -3.007 7.043 1.00 95.94 106 ALA A N 1
ATOM 864 C CA . ALA A 1 106 ? -11.431 -3.784 7.208 1.00 95.94 106 ALA A CA 1
ATOM 865 C C . ALA A 1 106 ? -10.213 -2.858 7.251 1.00 95.94 106 ALA A C 1
ATOM 867 O O . ALA A 1 106 ? -10.201 -1.803 6.606 1.00 95.94 106 ALA A O 1
ATOM 868 N N . VAL A 1 107 ? -9.172 -3.280 7.967 1.00 96.88 107 VAL A N 1
ATOM 869 C CA . VAL A 1 107 ? -7.861 -2.624 7.934 1.00 96.88 107 VAL A CA 1
ATOM 870 C C . VAL A 1 107 ? -6.947 -3.418 7.007 1.00 96.88 107 VAL A C 1
ATOM 872 O O . VAL A 1 107 ? -6.549 -4.538 7.304 1.00 96.88 107 VAL A O 1
ATOM 875 N N . LEU A 1 108 ? -6.627 -2.839 5.859 1.00 97.75 108 LEU A N 1
ATOM 876 C CA . LEU A 1 108 ? -5.719 -3.399 4.870 1.00 97.75 108 LEU A CA 1
ATOM 877 C C . LEU A 1 108 ? -4.296 -2.982 5.235 1.00 97.75 108 LEU A C 1
ATOM 879 O O . LEU A 1 108 ? -4.021 -1.788 5.379 1.00 97.75 108 LEU A O 1
ATOM 883 N N . VAL A 1 109 ? -3.400 -3.952 5.395 1.00 97.88 109 VAL A N 1
ATOM 884 C CA . VAL A 1 109 ? -1.993 -3.693 5.723 1.00 97.88 109 VAL A CA 1
ATOM 885 C C . VAL A 1 109 ? -1.088 -4.191 4.610 1.00 97.88 109 VAL A C 1
ATOM 887 O O . VAL A 1 109 ? -1.200 -5.346 4.213 1.00 97.88 109 VAL A O 1
ATOM 890 N N . ALA A 1 110 ? -0.196 -3.334 4.116 1.00 97.62 110 ALA A N 1
ATOM 891 C CA . ALA A 1 110 ? 0.732 -3.685 3.043 1.00 97.62 110 ALA A CA 1
ATOM 892 C C . ALA A 1 110 ? 2.191 -3.418 3.406 1.00 97.62 110 ALA A C 1
ATOM 894 O O . ALA A 1 110 ? 2.478 -2.451 4.112 1.00 97.62 110 ALA A O 1
ATOM 895 N N . ASN A 1 111 ? 3.111 -4.256 2.921 1.00 95.88 111 ASN A N 1
ATOM 896 C CA . ASN A 1 111 ? 4.541 -3.964 3.026 1.00 95.88 111 ASN A CA 1
ATOM 897 C C . ASN A 1 111 ? 4.893 -2.720 2.196 1.00 95.88 111 ASN A C 1
ATOM 899 O O . ASN A 1 111 ? 4.226 -2.411 1.209 1.00 95.88 111 ASN A O 1
ATOM 903 N N . HIS A 1 112 ? 5.915 -1.984 2.626 1.00 92.81 112 HIS A N 1
ATOM 904 C CA . HIS A 1 112 ? 6.309 -0.714 2.034 1.00 92.81 112 HIS A CA 1
ATOM 905 C C . HIS A 1 112 ? 7.796 -0.702 1.716 1.00 92.81 112 HIS A C 1
ATOM 907 O O . HIS A 1 112 ? 8.625 -0.653 2.615 1.00 92.81 112 HIS A O 1
ATOM 913 N N . GLN A 1 113 ? 8.143 -0.705 0.439 1.00 89.25 113 GLN A N 1
ATOM 914 C CA . GLN A 1 113 ? 9.498 -0.893 -0.073 1.00 89.25 113 GLN A CA 1
ATOM 915 C C . GLN A 1 113 ? 9.889 0.232 -1.026 1.00 89.25 113 GLN A C 1
ATOM 917 O O . GLN A 1 113 ? 11.007 0.735 -0.981 1.00 89.25 113 GLN A O 1
ATOM 922 N N . HIS A 1 114 ? 8.950 0.687 -1.855 1.00 89.69 114 HIS A N 1
ATOM 923 C CA . HIS A 1 114 ? 9.232 1.624 -2.932 1.00 89.69 114 HIS A CA 1
ATOM 924 C C . HIS A 1 114 ? 8.110 2.661 -3.081 1.00 89.69 114 HIS A C 1
ATOM 926 O O . HIS A 1 114 ? 6.988 2.480 -2.616 1.00 89.69 114 HIS A O 1
ATOM 932 N N . GLU A 1 115 ? 8.382 3.794 -3.732 1.00 87.50 115 GLU A N 1
ATOM 933 C CA . GLU A 1 115 ? 7.332 4.796 -4.003 1.00 87.50 115 GLU A CA 1
ATOM 934 C C . GLU A 1 115 ? 6.204 4.256 -4.897 1.00 87.50 115 GLU A C 1
ATOM 936 O O . GLU A 1 115 ? 5.055 4.682 -4.783 1.00 87.50 115 GLU A O 1
ATOM 941 N N . LEU A 1 116 ? 6.518 3.249 -5.714 1.00 90.94 116 LEU A N 1
ATOM 942 C CA . LEU A 1 116 ? 5.557 2.548 -6.564 1.00 90.94 116 LEU A CA 1
ATOM 943 C C . LEU A 1 116 ? 4.528 1.722 -5.783 1.00 90.94 116 LEU A C 1
ATOM 945 O O . LEU A 1 116 ? 3.504 1.365 -6.361 1.00 90.94 116 LEU A O 1
ATOM 949 N N . ASP A 1 117 ? 4.712 1.496 -4.480 1.00 93.62 117 ASP A N 1
ATOM 950 C CA . ASP A 1 117 ? 3.673 0.865 -3.657 1.00 93.62 117 ASP A CA 1
ATOM 951 C C . ASP A 1 117 ? 2.387 1.696 -3.646 1.00 93.62 117 ASP A C 1
ATOM 953 O O . ASP A 1 117 ? 1.288 1.149 -3.608 1.00 93.62 117 ASP A O 1
ATOM 957 N N . ILE A 1 118 ? 2.506 3.026 -3.746 1.00 91.50 118 ILE A N 1
ATOM 958 C CA . ILE A 1 118 ? 1.357 3.927 -3.897 1.00 91.50 118 ILE A CA 1
ATOM 959 C C . ILE A 1 118 ? 0.657 3.690 -5.237 1.00 91.50 118 ILE A C 1
ATOM 961 O O . ILE A 1 118 ? -0.571 3.718 -5.307 1.00 91.50 118 ILE A O 1
ATOM 965 N N . ILE A 1 119 ? 1.417 3.402 -6.295 1.00 93.12 119 ILE A N 1
ATOM 966 C CA . ILE A 1 119 ? 0.854 3.092 -7.610 1.00 93.12 119 ILE A CA 1
ATOM 967 C C . ILE A 1 119 ? 0.129 1.752 -7.585 1.00 93.12 119 ILE A C 1
ATOM 969 O O . ILE A 1 119 ? -1.007 1.674 -8.048 1.00 93.12 119 ILE A O 1
ATOM 973 N N . GLY A 1 120 ? 0.712 0.713 -6.988 1.00 94.19 120 GLY A N 1
ATOM 974 C CA . GLY A 1 120 ? 0.000 -0.555 -6.862 1.00 94.19 120 GLY A CA 1
ATOM 975 C C . GLY A 1 120 ? -1.196 -0.465 -5.909 1.00 94.19 120 GLY A C 1
ATOM 976 O O . GLY A 1 120 ? -2.242 -1.041 -6.192 1.00 94.19 120 GLY A O 1
ATOM 977 N N . MET A 1 121 ? -1.132 0.361 -4.859 1.00 94.69 121 MET A N 1
ATOM 978 C CA . MET A 1 121 ? -2.303 0.719 -4.050 1.00 94.69 121 MET A CA 1
ATOM 979 C C . MET A 1 121 ? -3.406 1.361 -4.914 1.00 94.69 121 MET A C 1
ATOM 981 O O . MET A 1 121 ? -4.575 1.000 -4.772 1.00 94.69 121 MET A O 1
ATOM 985 N N . PHE A 1 122 ? -3.061 2.249 -5.853 1.00 92.81 122 PHE A N 1
ATOM 986 C CA . PHE A 1 122 ? -4.021 2.815 -6.808 1.00 92.81 122 PHE A CA 1
ATOM 987 C C . PHE A 1 122 ? -4.589 1.786 -7.788 1.00 92.81 122 PHE A C 1
ATOM 989 O O . PHE A 1 122 ? -5.772 1.849 -8.116 1.00 92.81 122 PHE A O 1
ATOM 996 N N . VAL A 1 123 ? -3.792 0.801 -8.203 1.00 92.56 123 VAL A N 1
ATOM 997 C CA . VAL A 1 123 ? -4.258 -0.330 -9.021 1.00 92.56 123 VAL A CA 1
ATOM 998 C C . VAL A 1 123 ? -5.276 -1.191 -8.262 1.00 92.56 123 VAL A C 1
ATOM 1000 O O . VAL A 1 123 ? -6.262 -1.634 -8.850 1.00 92.56 123 VAL A O 1
ATOM 1003 N N . LEU A 1 124 ? -5.096 -1.385 -6.952 1.00 93.44 124 LEU A N 1
ATOM 1004 C CA . LEU A 1 124 ? -6.053 -2.107 -6.104 1.00 93.44 124 LEU A CA 1
ATOM 1005 C C . LEU A 1 124 ? -7.302 -1.284 -5.762 1.00 93.44 124 LEU A C 1
ATOM 1007 O O . LEU A 1 124 ? -8.336 -1.854 -5.415 1.00 93.44 124 LEU A O 1
ATOM 1011 N N . TRP A 1 125 ? -7.230 0.045 -5.839 1.00 91.31 125 TRP A N 1
ATOM 1012 C CA . TRP A 1 125 ? -8.263 0.952 -5.327 1.00 91.31 125 TRP A CA 1
ATOM 1013 C C . TRP A 1 125 ? -9.677 0.688 -5.850 1.00 91.31 125 TRP A C 1
ATOM 1015 O O . TRP A 1 125 ? -10.603 0.650 -5.035 1.00 91.31 125 TRP A O 1
ATOM 1025 N N . PRO A 1 126 ? -9.881 0.428 -7.157 1.00 87.62 126 PRO A N 1
ATOM 1026 C CA . PRO A 1 126 ? -11.203 0.094 -7.679 1.00 87.62 126 PRO A CA 1
ATOM 1027 C C . PRO A 1 126 ? -11.781 -1.208 -7.104 1.00 87.62 126 PRO A C 1
ATOM 1029 O O . PRO A 1 126 ? -12.997 -1.365 -7.093 1.00 87.62 126 PRO A O 1
ATOM 1032 N N . ILE A 1 127 ? -10.929 -2.127 -6.630 1.00 90.50 127 ILE A N 1
ATOM 1033 C CA . ILE A 1 127 ? -11.314 -3.427 -6.056 1.00 90.50 127 ILE A CA 1
ATOM 1034 C C . ILE A 1 127 ? -11.669 -3.287 -4.570 1.00 90.50 127 ILE A C 1
ATOM 1036 O O . ILE A 1 127 ? -12.542 -3.991 -4.073 1.00 90.50 127 ILE A O 1
ATOM 1040 N N . MET A 1 128 ? -10.996 -2.383 -3.849 1.00 89.81 128 MET A N 1
ATOM 1041 C CA . MET A 1 128 ? -11.169 -2.209 -2.400 1.00 89.81 128 MET A CA 1
ATOM 1042 C C . MET A 1 128 ? -12.513 -1.571 -2.014 1.00 89.81 128 MET A C 1
ATOM 1044 O O . MET A 1 128 ? -12.925 -1.723 -0.868 1.00 89.81 128 MET A O 1
ATOM 1048 N N . ASP A 1 129 ? -13.171 -0.898 -2.961 1.00 75.94 129 ASP A N 1
ATOM 1049 C CA . ASP A 1 129 ? -14.467 -0.210 -2.870 1.00 75.94 129 ASP A CA 1
ATOM 1050 C C . ASP A 1 129 ? -14.692 0.612 -1.586 1.00 75.94 129 ASP A C 1
ATOM 1052 O O . ASP A 1 129 ? -15.048 0.099 -0.522 1.00 75.94 129 ASP A O 1
ATOM 1056 N N . GLY A 1 130 ? -14.490 1.930 -1.685 1.00 76.62 130 GLY A N 1
ATOM 1057 C CA . GLY A 1 130 ? -14.629 2.838 -0.547 1.00 76.62 130 GLY A CA 1
ATOM 1058 C C . GLY A 1 130 ? -13.527 2.658 0.494 1.00 76.62 130 GLY A C 1
ATOM 1059 O O . GLY A 1 130 ? -13.802 2.366 1.659 1.00 76.62 130 GLY A O 1
ATOM 1060 N N . CYS A 1 131 ? -12.275 2.813 0.069 1.00 89.81 131 CYS A N 1
ATOM 1061 C CA . CYS A 1 131 ? -11.108 2.751 0.938 1.00 89.81 131 CYS A CA 1
ATOM 1062 C C . CYS A 1 131 ? -10.549 4.154 1.202 1.00 89.81 131 CYS A C 1
ATOM 1064 O O . CYS A 1 131 ? -10.513 4.983 0.298 1.00 89.81 131 CYS A O 1
ATOM 1066 N N . ALA A 1 132 ? -10.088 4.404 2.426 1.00 91.81 132 ALA A N 1
ATOM 1067 C CA . ALA A 1 132 ? -9.304 5.580 2.782 1.00 91.81 132 ALA A CA 1
ATOM 1068 C C . ALA A 1 132 ? -7.860 5.167 3.095 1.00 91.81 132 ALA A C 1
ATOM 1070 O O . ALA A 1 132 ? -7.627 4.297 3.935 1.00 91.81 132 ALA A O 1
ATOM 1071 N N . ALA A 1 133 ? -6.871 5.804 2.469 1.00 91.81 133 ALA A N 1
ATOM 1072 C CA . ALA A 1 133 ? -5.472 5.585 2.836 1.00 91.81 133 ALA A CA 1
ATOM 1073 C C . ALA A 1 133 ? -5.113 6.368 4.100 1.00 91.81 133 ALA A C 1
ATOM 1075 O O . ALA A 1 133 ? -5.689 7.419 4.395 1.00 91.81 133 ALA A O 1
ATOM 1076 N N . VAL A 1 134 ? -4.107 5.876 4.817 1.00 88.88 134 VAL A N 1
ATOM 1077 C CA . VAL A 1 134 ? -3.461 6.595 5.914 1.00 88.88 134 VAL A CA 1
ATOM 1078 C C . VAL A 1 134 ? -2.096 7.098 5.462 1.00 88.88 134 VAL A C 1
ATOM 1080 O O . VAL A 1 134 ? -1.192 6.310 5.186 1.00 88.88 134 VAL A O 1
ATOM 1083 N N . ALA A 1 135 ? -1.925 8.418 5.442 1.00 86.25 135 ALA A N 1
ATOM 1084 C CA . ALA A 1 135 ? -0.713 9.081 4.962 1.00 86.25 135 ALA A CA 1
ATOM 1085 C C . ALA A 1 135 ? -0.024 9.906 6.061 1.00 86.25 135 ALA A C 1
ATOM 1087 O O . ALA A 1 135 ? -0.625 10.266 7.073 1.00 86.25 135 ALA A O 1
ATOM 1088 N N . LYS A 1 136 ? 1.264 10.212 5.874 1.00 82.75 136 LYS A N 1
ATOM 1089 C CA . LYS A 1 136 ? 2.024 11.130 6.739 1.00 82.75 136 LYS A CA 1
ATOM 1090 C C . LYS A 1 136 ? 1.611 12.575 6.470 1.00 82.75 136 LYS A C 1
ATOM 1092 O O . LYS A 1 136 ? 1.502 12.951 5.308 1.00 82.75 136 LYS A O 1
ATOM 1097 N N . ARG A 1 137 ? 1.417 13.385 7.517 1.00 82.69 137 ARG A N 1
ATOM 1098 C CA . ARG A 1 137 ? 1.002 14.797 7.403 1.00 82.69 137 ARG A CA 1
ATOM 1099 C C . ARG A 1 137 ? 1.922 15.618 6.499 1.00 82.69 137 ARG A C 1
ATOM 1101 O O . ARG A 1 137 ? 1.438 16.490 5.793 1.00 82.69 137 ARG A O 1
ATOM 1108 N N . GLU A 1 138 ? 3.213 15.315 6.488 1.00 81.06 138 GLU A N 1
ATOM 1109 C CA . GLU A 1 138 ? 4.221 15.986 5.666 1.00 81.06 138 GLU A CA 1
ATOM 1110 C C . GLU A 1 138 ? 3.939 15.863 4.161 1.00 81.06 138 GLU A C 1
ATOM 1112 O O . GLU A 1 138 ? 4.385 16.704 3.394 1.00 81.06 138 GLU A O 1
ATOM 1117 N N . LEU A 1 139 ? 3.159 14.865 3.730 1.00 80.31 139 LEU A N 1
ATOM 1118 C CA . LEU A 1 139 ? 2.768 14.706 2.328 1.00 80.31 139 LEU A CA 1
ATOM 1119 C C . LEU A 1 139 ? 1.700 15.715 1.874 1.00 80.31 139 LEU A C 1
ATOM 1121 O O . LEU A 1 139 ? 1.428 15.774 0.684 1.00 80.31 139 LEU A O 1
ATOM 1125 N N . LEU A 1 140 ? 1.117 16.515 2.779 1.00 84.62 140 LEU A N 1
ATOM 1126 C CA . LEU A 1 140 ? 0.154 17.577 2.440 1.00 84.62 140 LEU A CA 1
ATOM 1127 C C . LEU A 1 140 ? 0.785 18.794 1.746 1.00 84.62 140 LEU A C 1
ATOM 1129 O O . LEU A 1 140 ? 0.054 19.667 1.297 1.00 84.62 140 LEU A O 1
ATOM 1133 N N . CYS A 1 141 ? 2.114 18.887 1.674 1.00 83.69 141 CYS A N 1
ATOM 1134 C CA . CYS A 1 141 ? 2.816 20.090 1.218 1.00 83.69 141 CYS A CA 1
ATOM 1135 C C . CYS A 1 141 ? 2.766 20.348 -0.299 1.00 83.69 141 CYS A C 1
ATOM 1137 O O . CYS A 1 141 ? 3.382 21.299 -0.767 1.00 83.69 141 CYS A O 1
ATOM 1139 N N . ASN A 1 142 ? 2.080 19.512 -1.078 1.00 86.00 142 ASN A N 1
ATOM 1140 C CA . ASN A 1 142 ? 2.018 19.623 -2.533 1.00 86.00 142 ASN A CA 1
ATOM 1141 C C . ASN A 1 142 ? 0.589 19.362 -3.056 1.00 86.00 142 ASN A C 1
ATOM 1143 O O . ASN A 1 142 ? -0.253 18.850 -2.309 1.00 86.00 142 ASN A O 1
ATOM 1147 N N . PRO A 1 143 ? 0.297 19.671 -4.337 1.00 86.88 143 PRO A N 1
ATOM 1148 C CA . PRO A 1 143 ? -1.038 19.478 -4.908 1.00 86.88 143 PRO A CA 1
ATOM 1149 C C . PRO A 1 143 ? -1.553 18.036 -4.833 1.00 86.88 143 PRO A C 1
ATOM 1151 O O . PRO A 1 143 ? -2.744 17.826 -4.624 1.00 86.88 143 PRO A O 1
ATOM 1154 N N . PHE A 1 144 ? -0.671 17.037 -4.927 1.00 86.94 144 PHE A N 1
ATOM 1155 C CA . PHE A 1 144 ? -1.042 15.635 -4.716 1.00 86.94 144 PHE A CA 1
ATOM 1156 C C . PHE A 1 144 ? -1.550 15.395 -3.285 1.00 86.94 144 PHE A C 1
ATOM 1158 O O . PHE A 1 144 ? -2.577 14.75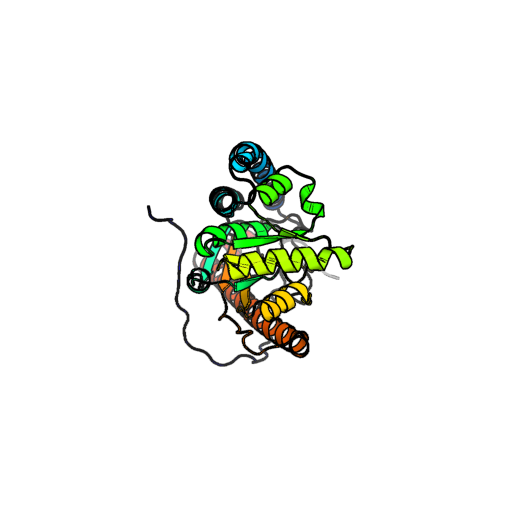0 -3.086 1.00 86.94 144 PHE A O 1
ATOM 1165 N N . GLY A 1 145 ? -0.872 15.956 -2.285 1.00 88.00 145 GLY A N 1
ATOM 1166 C CA . GLY A 1 145 ? -1.284 15.911 -0.887 1.00 88.00 145 GLY A CA 1
ATOM 1167 C C . GLY A 1 145 ? -2.648 16.546 -0.640 1.00 88.00 145 GLY A C 1
ATOM 1168 O O . GLY A 1 145 ? -3.484 15.961 0.051 1.00 88.00 145 GLY A O 1
ATOM 1169 N N . LEU A 1 146 ? -2.894 17.716 -1.235 1.00 90.69 146 LEU A N 1
ATOM 1170 C CA . LEU A 1 146 ? -4.184 18.398 -1.140 1.00 90.69 146 LEU A CA 1
ATOM 1171 C C . LEU A 1 146 ? -5.299 17.597 -1.828 1.00 90.69 146 LEU A C 1
ATOM 1173 O O . LEU A 1 146 ? -6.345 17.369 -1.221 1.00 90.69 146 LEU A O 1
ATOM 1177 N N . ALA A 1 147 ? -5.063 17.101 -3.045 1.00 90.44 147 ALA A N 1
ATOM 1178 C CA . ALA A 1 147 ? -6.010 16.239 -3.750 1.00 90.44 147 ALA A CA 1
ATOM 1179 C C . ALA A 1 147 ? -6.321 14.965 -2.948 1.00 90.44 147 ALA A C 1
ATOM 1181 O O . ALA A 1 147 ? -7.479 14.580 -2.821 1.00 90.44 147 ALA A O 1
ATOM 1182 N N . ALA A 1 148 ? -5.311 14.346 -2.331 1.00 90.06 148 ALA A N 1
ATOM 1183 C CA . ALA A 1 148 ? -5.491 13.196 -1.452 1.00 90.06 148 ALA A CA 1
ATOM 1184 C C . ALA A 1 148 ? -6.355 13.537 -0.222 1.00 90.06 148 ALA A C 1
ATOM 1186 O O . ALA A 1 148 ? -7.230 12.754 0.152 1.00 90.06 148 ALA A O 1
ATOM 1187 N N . LEU A 1 149 ? -6.162 14.708 0.395 1.00 90.31 149 LEU A N 1
ATOM 1188 C CA . LEU A 1 149 ? -6.989 15.162 1.520 1.00 90.31 149 LEU A CA 1
ATOM 1189 C C . LEU A 1 149 ? -8.453 15.330 1.107 1.00 90.31 149 LEU A C 1
ATOM 1191 O O . LEU A 1 149 ? -9.343 14.825 1.796 1.00 90.31 149 LEU A O 1
ATOM 1195 N N . LEU A 1 150 ? -8.685 15.995 -0.026 1.00 90.19 150 LEU A N 1
ATOM 1196 C CA . LEU A 1 150 ? -10.013 16.186 -0.610 1.00 90.19 150 LEU A CA 1
ATOM 1197 C C . LEU A 1 150 ? -10.627 14.866 -1.106 1.00 90.19 150 LEU A C 1
ATOM 1199 O O . LEU A 1 150 ? -11.843 14.729 -1.128 1.00 90.19 150 LEU A O 1
ATOM 1203 N N . GLY A 1 151 ? -9.806 13.865 -1.420 1.00 88.12 151 GLY A N 1
ATOM 1204 C CA . GLY A 1 151 ? -10.230 12.494 -1.705 1.00 88.12 151 GLY A CA 1
ATOM 1205 C C . GLY A 1 151 ? -10.504 11.641 -0.459 1.00 88.12 151 GLY A C 1
ATOM 1206 O O . GLY A 1 151 ? -10.733 10.438 -0.576 1.00 88.12 151 GLY A O 1
ATOM 1207 N N . GLY A 1 152 ? -10.431 12.211 0.747 1.00 88.50 152 GLY A N 1
ATOM 1208 C CA . GLY A 1 152 ? -10.757 11.511 1.991 1.00 88.50 152 GLY A CA 1
ATOM 1209 C C . GLY A 1 152 ? -9.606 10.720 2.628 1.00 88.50 152 GLY A C 1
ATOM 1210 O O . GLY A 1 152 ? -9.842 9.970 3.579 1.00 88.50 152 GLY A O 1
ATOM 1211 N N . VAL A 1 153 ? -8.358 10.910 2.181 1.00 89.69 153 VAL A N 1
ATOM 1212 C CA . VAL A 1 153 ? -7.169 10.331 2.833 1.00 89.69 153 VAL A CA 1
ATOM 1213 C C . VAL A 1 153 ? -7.023 10.864 4.263 1.00 89.69 153 VAL A C 1
ATOM 1215 O O . VAL A 1 153 ? -7.198 12.051 4.558 1.00 89.69 153 VAL A O 1
ATOM 1218 N N . VAL A 1 154 ? -6.678 9.968 5.188 1.00 88.69 154 VAL A N 1
ATOM 1219 C CA . VAL A 1 154 ? -6.484 10.291 6.602 1.00 88.69 154 VAL A CA 1
ATOM 1220 C C . VAL A 1 154 ? -5.007 10.581 6.859 1.00 88.69 154 VAL A C 1
ATOM 1222 O O . VAL A 1 154 ? -4.175 9.682 6.964 1.00 88.69 154 VAL A O 1
ATOM 1225 N N . PHE A 1 155 ? -4.670 11.859 7.006 1.00 86.44 155 PHE A N 1
ATOM 1226 C CA . PHE A 1 155 ? -3.306 12.284 7.317 1.00 86.44 155 PHE A CA 1
ATOM 1227 C C . PHE A 1 155 ? -3.016 12.184 8.811 1.00 86.44 155 PHE A C 1
ATOM 1229 O O . PHE A 1 155 ? -3.689 12.828 9.615 1.00 86.44 155 PHE A O 1
ATOM 1236 N N . ILE A 1 156 ? -1.978 11.442 9.197 1.00 79.19 156 ILE A N 1
ATOM 1237 C CA . ILE A 1 156 ? -1.523 11.261 10.580 1.00 79.19 156 ILE A CA 1
ATOM 1238 C C . ILE A 1 156 ? -0.240 12.047 10.836 1.00 79.19 156 ILE A C 1
ATOM 1240 O O . ILE A 1 156 ? 0.680 12.067 10.025 1.00 79.19 156 ILE A O 1
ATOM 1244 N N . ASP A 1 157 ? -0.210 12.702 11.997 1.00 76.38 157 ASP A N 1
ATOM 1245 C CA . ASP A 1 157 ? 0.963 13.403 12.504 1.00 76.38 157 ASP A CA 1
ATOM 1246 C C . ASP A 1 157 ? 1.586 12.487 13.551 1.00 76.38 157 ASP A C 1
ATOM 1248 O O . ASP A 1 157 ? 0.957 12.192 14.566 1.00 76.38 157 ASP A O 1
ATOM 1252 N N . ARG A 1 158 ? 2.763 11.946 13.253 1.00 68.75 158 ARG A N 1
ATOM 1253 C CA . ARG A 1 158 ? 3.397 10.934 14.107 1.00 68.75 158 ARG A CA 1
ATOM 1254 C C . ARG A 1 158 ? 4.265 11.551 15.197 1.00 68.75 158 ARG A C 1
ATOM 1256 O O . ARG A 1 158 ? 4.693 10.824 16.084 1.00 68.75 158 ARG A O 1
ATOM 1263 N N . LYS A 1 159 ? 4.501 12.866 15.136 1.00 69.81 159 LYS A N 1
ATOM 1264 C CA . LYS A 1 159 ? 5.291 13.604 16.126 1.00 69.81 159 LYS A CA 1
ATOM 1265 C C . LYS A 1 159 ? 4.453 14.042 17.328 1.00 69.81 159 LYS A C 1
ATOM 1267 O O . LYS A 1 159 ? 5.018 14.379 18.359 1.00 69.81 159 LYS A O 1
ATOM 1272 N N . ASN A 1 160 ? 3.120 14.014 17.225 1.00 68.19 160 ASN A N 1
ATOM 1273 C CA . ASN A 1 160 ? 2.220 14.431 18.302 1.00 68.19 160 ASN A CA 1
ATOM 1274 C C . ASN A 1 160 ? 1.198 13.329 18.671 1.00 68.19 160 ASN A C 1
ATOM 1276 O O . ASN A 1 160 ? 0.122 13.256 18.068 1.00 68.19 160 ASN A O 1
ATOM 1280 N N . PRO A 1 161 ? 1.494 12.494 19.689 1.00 62.53 161 PRO A N 1
ATOM 1281 C CA . PRO A 1 161 ? 0.617 11.409 20.137 1.00 62.53 161 PRO A CA 1
ATOM 1282 C C . PRO A 1 161 ? -0.759 11.874 20.630 1.00 62.53 161 PRO A C 1
ATOM 1284 O O . PRO A 1 161 ? -1.737 11.150 20.458 1.00 62.53 161 PRO A O 1
ATOM 1287 N N . ARG A 1 162 ? -0.880 13.088 21.194 1.00 62.66 162 ARG A N 1
ATOM 1288 C CA . ARG A 1 162 ? -2.168 13.615 21.689 1.00 62.66 162 ARG A CA 1
ATOM 1289 C C . ARG A 1 162 ? -3.172 13.800 20.546 1.00 62.66 162 ARG A C 1
ATOM 1291 O O . ARG A 1 162 ? -4.334 13.435 20.687 1.00 62.66 162 ARG A O 1
ATOM 1298 N N . ARG A 1 163 ? -2.704 14.242 19.371 1.00 64.50 163 ARG A N 1
ATOM 1299 C CA . ARG A 1 163 ? -3.519 14.350 18.142 1.00 64.50 163 ARG A CA 1
ATOM 1300 C C . ARG A 1 163 ? -3.789 13.005 17.455 1.00 64.50 163 ARG A C 1
ATOM 1302 O O . ARG A 1 163 ? -4.522 12.965 16.467 1.00 64.50 163 ARG A O 1
ATOM 1309 N N . ALA A 1 164 ? -3.206 11.900 17.927 1.00 62.09 164 ALA A N 1
ATOM 1310 C CA . ALA A 1 164 ? -3.442 10.581 17.344 1.00 62.09 164 ALA A CA 1
ATOM 1311 C C . ALA A 1 164 ? -4.841 10.039 17.685 1.00 62.09 164 ALA A C 1
ATOM 1313 O O . ALA A 1 164 ? -5.433 9.354 16.852 1.00 62.09 164 ALA A O 1
ATOM 1314 N N . LYS A 1 165 ? -5.398 10.390 18.855 1.00 66.50 165 LYS A N 1
ATOM 1315 C CA . LYS A 1 165 ? -6.710 9.905 19.322 1.00 66.50 165 LYS A CA 1
ATOM 1316 C C . LYS A 1 165 ? -7.856 10.345 18.401 1.00 66.50 165 LYS A C 1
ATOM 1318 O O . LYS A 1 165 ? -8.642 9.510 17.964 1.00 66.50 165 LYS A O 1
ATOM 1323 N N . ASP A 1 166 ? -7.890 11.612 17.993 1.00 72.31 166 ASP A N 1
ATOM 1324 C CA . ASP A 1 166 ? -8.931 12.122 17.082 1.00 72.31 166 ASP A CA 1
ATOM 1325 C C . ASP A 1 166 ? -8.873 11.467 15.696 1.00 72.31 166 ASP A C 1
ATOM 1327 O O . ASP A 1 166 ? -9.895 11.235 15.042 1.00 72.31 166 ASP A O 1
ATOM 1331 N N . LYS A 1 167 ? -7.665 11.115 15.247 1.00 72.19 167 LYS A N 1
ATOM 1332 C CA . LYS A 1 167 ? -7.444 10.446 13.960 1.00 72.19 167 LYS A CA 1
ATOM 1333 C C . LYS A 1 167 ? -7.849 8.979 14.008 1.00 72.19 167 LYS A C 1
ATOM 1335 O O . LYS A 1 167 ? -8.461 8.500 13.057 1.00 72.19 167 LYS A O 1
ATOM 1340 N N . ILE A 1 168 ? -7.580 8.306 15.126 1.00 71.81 168 ILE A N 1
ATOM 1341 C CA . ILE A 1 168 ? -8.109 6.972 15.430 1.00 71.81 168 ILE A CA 1
ATOM 1342 C C . ILE A 1 168 ? -9.644 7.008 15.421 1.00 71.81 168 ILE A C 1
ATOM 1344 O O . ILE A 1 168 ? -10.262 6.196 14.740 1.00 71.81 168 ILE A O 1
ATOM 1348 N N . ASN A 1 169 ? -10.270 8.015 16.038 1.00 77.50 169 ASN A N 1
ATOM 1349 C CA . ASN A 1 169 ? -11.729 8.175 16.015 1.00 77.50 169 ASN A CA 1
ATOM 1350 C C . ASN A 1 169 ? -12.285 8.397 14.598 1.00 77.50 169 ASN A C 1
ATOM 1352 O O . ASN A 1 169 ? -13.355 7.888 14.256 1.00 77.50 169 ASN A O 1
ATOM 1356 N N . ARG A 1 170 ? -11.583 9.155 13.742 1.00 81.81 170 ARG A N 1
ATOM 1357 C CA . ARG A 1 170 ? -11.955 9.312 12.323 1.00 81.81 170 ARG A CA 1
ATOM 1358 C C . ARG A 1 170 ? -11.836 7.990 11.565 1.00 81.81 170 ARG A C 1
ATOM 1360 O O . ARG A 1 170 ? -12.764 7.636 10.844 1.00 81.81 170 ARG A O 1
ATOM 1367 N N . ALA A 1 171 ? -10.742 7.259 11.757 1.00 83.31 171 ALA A N 1
ATOM 1368 C CA . ALA A 1 171 ? -10.536 5.940 11.170 1.00 83.31 171 ALA A CA 1
ATOM 1369 C C . ALA A 1 171 ? -11.638 4.952 11.600 1.00 83.31 171 ALA A C 1
ATOM 1371 O O . ALA A 1 171 ? -12.286 4.336 10.758 1.00 83.31 171 ALA A O 1
ATOM 1372 N N . ALA A 1 172 ? -11.954 4.891 12.892 1.00 82.44 172 ALA A N 1
ATOM 1373 C CA . ALA A 1 172 ? -13.033 4.057 13.411 1.00 82.44 172 ALA A CA 1
ATOM 1374 C C . ALA A 1 172 ? -14.402 4.425 12.805 1.00 82.44 172 ALA A C 1
ATOM 1376 O O . ALA A 1 172 ? -15.182 3.541 12.462 1.00 82.44 172 ALA A O 1
ATOM 1377 N N . ARG A 1 173 ? -14.699 5.719 12.594 1.00 85.69 173 ARG A N 1
ATOM 1378 C CA . ARG A 1 173 ? -15.929 6.152 11.897 1.00 85.69 173 ARG A CA 1
ATOM 1379 C C . ARG A 1 173 ? -15.994 5.673 10.446 1.00 85.69 173 ARG A C 1
ATOM 1381 O O . ARG A 1 173 ? -17.069 5.286 10.001 1.00 85.69 173 ARG A O 1
ATOM 1388 N N . ILE A 1 174 ? -14.874 5.700 9.719 1.00 87.12 174 ILE A N 1
ATOM 1389 C CA . ILE A 1 174 ? -14.786 5.171 8.346 1.00 87.12 174 ILE A CA 1
ATOM 1390 C C . ILE A 1 174 ? -15.107 3.671 8.365 1.00 87.12 174 ILE A C 1
ATOM 1392 O O . ILE A 1 174 ? -16.003 3.227 7.651 1.00 87.12 174 ILE A O 1
ATOM 1396 N N . LEU A 1 175 ? -14.461 2.917 9.257 1.00 90.06 175 LEU A N 1
ATOM 1397 C CA . LEU A 1 175 ? -14.676 1.475 9.401 1.00 90.06 175 LEU A CA 1
ATOM 1398 C C . LEU A 1 175 ? -16.128 1.127 9.761 1.00 90.06 175 LEU A C 1
ATOM 1400 O O . LEU A 1 175 ? -16.714 0.245 9.136 1.00 90.06 175 LEU A O 1
ATOM 1404 N N . ARG A 1 176 ? -16.748 1.870 10.691 1.00 84.44 176 ARG A N 1
ATOM 1405 C CA . ARG A 1 176 ? -18.162 1.692 11.077 1.00 84.44 176 ARG A CA 1
ATOM 1406 C C . ARG A 1 176 ? -19.151 1.952 9.940 1.00 84.44 176 ARG A C 1
ATOM 1408 O O . ARG A 1 176 ? -20.232 1.381 9.942 1.00 84.44 176 ARG A O 1
ATOM 1415 N N . ARG A 1 177 ? -18.785 2.768 8.948 1.00 85.88 177 ARG A N 1
ATOM 1416 C CA . ARG A 1 177 ? -19.579 2.981 7.721 1.00 85.88 177 ARG A CA 1
ATOM 1417 C C . ARG A 1 177 ? -19.382 1.869 6.682 1.00 85.88 177 ARG A C 1
ATOM 1419 O O . ARG A 1 177 ? -19.745 2.046 5.523 1.00 85.88 177 ARG A O 1
ATOM 1426 N N . GLY A 1 178 ? -18.753 0.755 7.060 1.00 86.06 178 GLY A N 1
ATOM 1427 C CA . GLY A 1 178 ? -18.461 -0.361 6.161 1.00 86.06 178 GLY A CA 1
ATOM 1428 C C . GLY A 1 178 ? -17.355 -0.065 5.144 1.00 86.06 178 GLY A C 1
ATOM 1429 O O . GLY A 1 178 ? -17.243 -0.779 4.151 1.00 86.06 178 GLY A O 1
ATOM 1430 N N . ARG A 1 179 ? -16.560 0.990 5.366 1.00 90.69 179 ARG A N 1
ATOM 1431 C CA . ARG A 1 179 ? -15.460 1.412 4.487 1.00 90.69 179 ARG A CA 1
ATOM 1432 C C . ARG A 1 179 ? -14.132 0.849 4.981 1.00 90.69 179 ARG A C 1
ATOM 1434 O O . ARG A 1 179 ? -13.990 0.513 6.154 1.00 90.69 179 ARG A O 1
ATOM 1441 N N . LYS A 1 180 ? -13.142 0.747 4.098 1.00 94.19 180 LYS A N 1
ATOM 1442 C CA . LYS A 1 180 ? -11.837 0.142 4.414 1.00 94.19 180 LYS A CA 1
ATOM 1443 C C . LYS A 1 180 ? -10.781 1.198 4.694 1.00 94.19 180 LYS A C 1
ATOM 1445 O O . LYS A 1 180 ? -10.891 2.331 4.231 1.00 94.19 180 LYS A O 1
ATOM 1450 N N . ILE A 1 181 ? -9.726 0.813 5.401 1.00 94.94 181 ILE A N 1
ATOM 1451 C CA . ILE A 1 181 ? -8.559 1.669 5.618 1.00 94.94 181 ILE A CA 1
ATOM 1452 C C . ILE A 1 181 ? -7.312 0.970 5.110 1.00 94.94 181 ILE A C 1
ATOM 1454 O O . ILE A 1 181 ? -7.057 -0.157 5.511 1.00 94.94 181 ILE A O 1
ATOM 1458 N N . PHE A 1 182 ? -6.526 1.642 4.273 1.00 95.88 182 PHE A N 1
ATOM 1459 C CA . PHE A 1 182 ? -5.250 1.129 3.781 1.00 95.88 182 PHE A CA 1
ATOM 1460 C C . PHE A 1 182 ? -4.082 1.759 4.537 1.00 95.88 182 PHE A C 1
ATOM 1462 O O . PHE A 1 182 ? -3.969 2.986 4.617 1.00 95.88 182 PHE A O 1
ATOM 1469 N N . VAL A 1 183 ? -3.198 0.926 5.085 1.00 95.00 183 VAL A N 1
ATOM 1470 C CA . VAL A 1 183 ? -2.050 1.364 5.881 1.00 95.00 183 VAL A CA 1
ATOM 1471 C C . VAL A 1 183 ? -0.793 0.603 5.480 1.00 95.00 183 VAL A C 1
ATOM 1473 O O . VAL A 1 183 ? -0.800 -0.614 5.349 1.00 95.00 183 VAL A O 1
ATOM 1476 N N . PHE A 1 184 ? 0.322 1.321 5.392 1.00 95.12 184 PHE A N 1
ATOM 1477 C CA . PHE A 1 184 ? 1.660 0.737 5.408 1.00 95.12 184 PHE A CA 1
ATOM 1478 C C . PHE A 1 184 ? 2.174 0.715 6.859 1.00 95.12 184 PHE A C 1
ATOM 1480 O O . PHE A 1 184 ? 2.629 1.757 7.360 1.00 95.12 184 PHE A O 1
ATOM 1487 N N . PRO A 1 185 ? 2.057 -0.411 7.592 1.00 93.94 185 PRO A N 1
ATOM 1488 C CA . PRO A 1 185 ? 2.271 -0.438 9.035 1.00 93.94 185 PRO A CA 1
ATOM 1489 C C . PRO A 1 185 ? 3.748 -0.307 9.428 1.00 93.94 185 PRO A C 1
ATOM 1491 O O . PRO A 1 185 ? 4.019 0.062 10.565 1.00 93.94 185 PRO A O 1
ATOM 1494 N N . GLU A 1 186 ? 4.700 -0.516 8.514 1.00 90.75 186 GLU A N 1
ATOM 1495 C CA . GLU A 1 186 ? 6.138 -0.248 8.720 1.00 90.75 186 GLU A CA 1
ATOM 1496 C C . GLU A 1 186 ? 6.399 1.233 9.045 1.00 90.75 186 GLU A C 1
ATOM 1498 O O . GLU A 1 186 ? 7.299 1.610 9.798 1.00 90.75 186 GLU A O 1
ATOM 1503 N N . GLY A 1 187 ? 5.568 2.118 8.487 1.00 81.44 187 GLY A N 1
ATOM 1504 C CA . GLY A 1 187 ? 5.649 3.556 8.695 1.00 81.44 187 GLY A CA 1
ATOM 1505 C C . GLY A 1 187 ? 6.803 4.254 7.960 1.00 81.44 187 GLY A C 1
ATOM 1506 O O . GLY A 1 187 ? 6.843 5.489 7.907 1.00 81.44 187 GLY A O 1
ATOM 1507 N N . THR A 1 188 ? 7.709 3.521 7.342 1.00 80.31 188 THR A N 1
ATOM 1508 C CA . THR A 1 188 ? 8.702 4.043 6.409 1.00 80.31 188 THR A CA 1
ATOM 1509 C C . THR A 1 188 ? 8.861 3.050 5.271 1.00 80.31 188 THR A C 1
ATOM 1511 O O . THR A 1 188 ? 8.427 1.911 5.398 1.00 80.31 188 THR A O 1
ATOM 1514 N N . ARG A 1 189 ? 9.442 3.502 4.161 1.00 80.81 189 ARG A N 1
ATOM 1515 C CA . ARG A 1 189 ? 9.859 2.600 3.091 1.00 80.81 189 ARG A CA 1
ATOM 1516 C C . ARG A 1 189 ? 11.047 1.795 3.580 1.00 80.81 189 ARG A C 1
ATOM 1518 O O . ARG A 1 189 ? 11.985 2.380 4.135 1.00 80.81 189 ARG A O 1
ATOM 1525 N N . ASN A 1 190 ? 11.004 0.500 3.337 1.00 77.88 190 ASN A N 1
ATOM 1526 C CA . ASN A 1 190 ? 12.136 -0.373 3.469 1.00 77.88 190 ASN A CA 1
ATOM 1527 C C . ASN A 1 190 ? 13.111 -0.115 2.317 1.00 77.88 190 ASN A C 1
ATOM 1529 O O . ASN A 1 190 ? 12.874 -0.524 1.186 1.00 77.88 190 ASN A O 1
ATOM 1533 N N . LYS A 1 191 ? 14.177 0.632 2.612 1.00 68.06 191 LYS A N 1
ATOM 1534 C CA . LYS A 1 191 ? 15.220 0.996 1.645 1.00 68.06 191 LYS A CA 1
ATOM 1535 C C . LYS A 1 191 ? 16.409 0.036 1.670 1.00 68.06 191 LYS A C 1
ATOM 1537 O O . LYS A 1 191 ? 17.395 0.303 0.981 1.00 68.06 191 LYS A O 1
ATOM 1542 N N . THR A 1 192 ? 16.393 -1.017 2.494 1.00 58.97 192 THR A N 1
ATOM 1543 C CA . THR A 1 192 ? 17.506 -1.964 2.484 1.00 58.97 192 THR A CA 1
ATOM 1544 C C . THR A 1 192 ? 17.476 -2.752 1.181 1.00 58.97 192 THR A C 1
ATOM 1546 O O . THR A 1 192 ? 16.633 -3.607 0.948 1.00 58.97 192 THR A O 1
ATOM 1549 N N . VAL A 1 193 ? 18.464 -2.464 0.335 1.00 51.88 193 VAL A N 1
ATOM 1550 C CA . VAL A 1 193 ? 18.891 -3.303 -0.798 1.00 51.88 193 VAL A CA 1
ATOM 1551 C C . VAL A 1 193 ? 19.723 -4.501 -0.286 1.00 51.88 193 VAL A C 1
ATOM 1553 O O . VAL A 1 193 ? 20.369 -5.198 -1.058 1.00 51.88 193 VAL A O 1
ATOM 1556 N N . ARG A 1 194 ? 19.777 -4.707 1.038 1.00 41.88 194 ARG A N 1
ATOM 1557 C CA . ARG A 1 194 ? 20.662 -5.674 1.691 1.00 41.88 194 ARG A CA 1
ATOM 1558 C C . ARG A 1 194 ? 20.055 -7.075 1.699 1.00 41.88 194 ARG A C 1
ATOM 1560 O O . ARG A 1 194 ? 18.854 -7.259 1.530 1.00 41.88 194 ARG A O 1
ATOM 1567 N N . GLU A 1 195 ? 20.955 -8.037 1.851 1.00 46.59 195 GLU A N 1
ATOM 1568 C CA . GLU A 1 195 ? 20.770 -9.489 1.776 1.00 46.59 195 GLU A CA 1
ATOM 1569 C C . GLU A 1 195 ? 19.614 -10.022 2.643 1.00 46.59 195 GLU A C 1
ATOM 1571 O O . GLU A 1 195 ? 19.021 -11.047 2.309 1.00 46.59 195 GLU A O 1
ATOM 1576 N N . ASP A 1 196 ? 19.206 -9.291 3.684 1.00 55.22 196 ASP A N 1
ATOM 1577 C CA . ASP A 1 196 ? 18.032 -9.579 4.497 1.00 55.22 196 ASP A CA 1
ATOM 1578 C C . ASP A 1 196 ? 16.773 -8.900 3.930 1.00 55.22 196 ASP A C 1
ATOM 1580 O O . ASP A 1 196 ? 16.359 -7.805 4.313 1.00 55.22 196 ASP A O 1
ATOM 1584 N N . LYS A 1 197 ? 16.113 -9.597 3.004 1.00 68.06 197 LYS A N 1
ATOM 1585 C CA . LYS A 1 197 ? 14.826 -9.244 2.380 1.00 68.06 197 LYS A CA 1
ATOM 1586 C C . LYS A 1 197 ? 13.635 -9.274 3.365 1.00 68.06 197 LYS A C 1
ATOM 1588 O O . LYS A 1 197 ? 12.605 -9.906 3.126 1.00 68.06 197 LYS A O 1
ATOM 1593 N N . THR A 1 198 ? 13.763 -8.573 4.485 1.00 82.56 198 THR A N 1
ATOM 1594 C CA . THR A 1 198 ? 12.864 -8.645 5.637 1.00 82.56 198 THR A CA 1
ATOM 1595 C C . THR A 1 198 ? 11.962 -7.416 5.699 1.00 82.56 198 THR A C 1
ATOM 1597 O O . THR A 1 198 ? 12.431 -6.282 5.736 1.00 82.56 198 THR A O 1
ATOM 1600 N N . ILE A 1 199 ? 10.650 -7.628 5.756 1.00 90.56 199 ILE A N 1
ATOM 1601 C CA . ILE A 1 199 ? 9.634 -6.608 6.035 1.00 90.56 199 ILE A CA 1
ATOM 1602 C C . ILE A 1 199 ? 9.939 -5.954 7.388 1.00 90.56 199 ILE A C 1
ATOM 1604 O O . ILE A 1 199 ? 10.143 -6.661 8.382 1.00 90.56 199 ILE A O 1
ATOM 1608 N N . LEU A 1 200 ? 9.937 -4.617 7.470 1.00 91.56 200 LEU A N 1
ATOM 1609 C CA . LEU A 1 200 ? 10.289 -3.910 8.705 1.00 91.56 200 LEU A CA 1
ATOM 1610 C C . LEU A 1 200 ? 9.278 -4.173 9.840 1.00 91.56 200 LEU A C 1
ATOM 1612 O O . LEU A 1 200 ? 8.140 -4.586 9.601 1.00 91.56 200 LEU A O 1
ATOM 1616 N N . PRO A 1 201 ? 9.655 -3.907 11.105 1.00 93.19 201 PRO A N 1
ATOM 1617 C CA . PRO A 1 201 ? 8.723 -3.975 12.224 1.00 93.19 201 PRO A CA 1
ATOM 1618 C C . PRO A 1 201 ? 7.492 -3.086 12.029 1.00 93.19 201 PRO A C 1
ATOM 1620 O O . PRO A 1 201 ? 7.586 -1.914 11.655 1.00 93.19 201 PRO A O 1
ATOM 1623 N N . PHE A 1 202 ? 6.322 -3.636 12.342 1.00 95.06 202 PHE A N 1
ATOM 1624 C CA . PHE A 1 202 ? 5.054 -2.930 12.223 1.00 95.06 202 PHE A CA 1
ATOM 1625 C C . PHE A 1 202 ? 4.772 -2.046 13.437 1.00 95.06 202 PHE A C 1
ATOM 1627 O O . PHE A 1 202 ? 5.046 -2.396 14.582 1.00 95.06 202 PHE A O 1
ATOM 1634 N N . LYS A 1 203 ? 4.180 -0.879 13.185 1.00 91.62 203 LYS A N 1
ATOM 1635 C CA . LYS A 1 203 ? 3.673 0.030 14.214 1.00 91.62 203 LYS A CA 1
ATOM 1636 C C . LYS A 1 203 ? 2.279 -0.411 14.669 1.00 91.62 203 LYS A C 1
ATOM 1638 O O . LYS A 1 203 ? 1.444 -0.807 13.859 1.00 91.62 203 LYS A O 1
ATOM 1643 N N . LYS A 1 204 ? 1.980 -0.212 15.956 1.00 91.50 204 LYS A N 1
ATOM 1644 C CA . LYS A 1 204 ? 0.729 -0.663 16.597 1.00 91.50 204 LYS A CA 1
ATOM 1645 C C . LYS A 1 204 ? -0.553 0.005 16.085 1.00 91.50 204 LYS A C 1
ATOM 1647 O O . LYS A 1 204 ? -1.635 -0.533 16.276 1.00 91.50 204 LYS A O 1
ATOM 1652 N N . GLY A 1 205 ? -0.456 1.177 15.453 1.00 89.06 205 GLY A N 1
ATOM 1653 C CA . GLY A 1 205 ? -1.616 2.027 15.150 1.00 89.06 205 GLY A CA 1
ATOM 1654 C C . GLY A 1 205 ? -2.709 1.346 14.319 1.00 89.06 205 GLY A C 1
ATOM 1655 O O . GLY A 1 205 ? -3.876 1.416 14.689 1.00 89.06 205 GLY A O 1
ATOM 1656 N N . ALA A 1 206 ? -2.341 0.654 13.235 1.00 92.06 206 ALA A N 1
ATOM 1657 C CA . ALA A 1 206 ? -3.302 -0.046 12.374 1.00 92.06 206 ALA A CA 1
ATOM 1658 C C . ALA A 1 206 ? -4.022 -1.186 13.119 1.00 92.06 206 ALA A C 1
ATOM 1660 O O . ALA A 1 206 ? -5.238 -1.327 13.027 1.00 92.06 206 ALA A O 1
ATOM 1661 N N . PHE A 1 207 ? -3.265 -1.947 13.909 1.00 95.06 207 PHE A N 1
ATOM 1662 C CA . PHE A 1 207 ? -3.738 -3.093 14.685 1.00 95.06 207 PHE A CA 1
ATOM 1663 C C . PHE A 1 207 ? -4.657 -2.670 15.827 1.00 95.06 207 PHE A C 1
ATOM 1665 O O . PHE A 1 207 ? -5.714 -3.259 16.026 1.00 95.06 207 PHE A O 1
ATOM 1672 N N . ARG A 1 208 ? -4.300 -1.583 16.517 1.00 92.56 208 ARG A N 1
ATOM 1673 C CA . ARG A 1 208 ? -5.143 -0.967 17.539 1.00 92.56 208 ARG A CA 1
ATOM 1674 C C . ARG A 1 208 ? -6.496 -0.545 16.968 1.00 92.56 208 ARG A C 1
ATOM 1676 O O . ARG A 1 208 ? -7.515 -0.874 17.554 1.00 92.56 208 ARG A O 1
ATOM 1683 N N . ILE A 1 209 ? -6.507 0.140 15.821 1.00 92.12 209 ILE A N 1
ATOM 1684 C CA . ILE A 1 209 ? -7.752 0.575 15.166 1.00 92.12 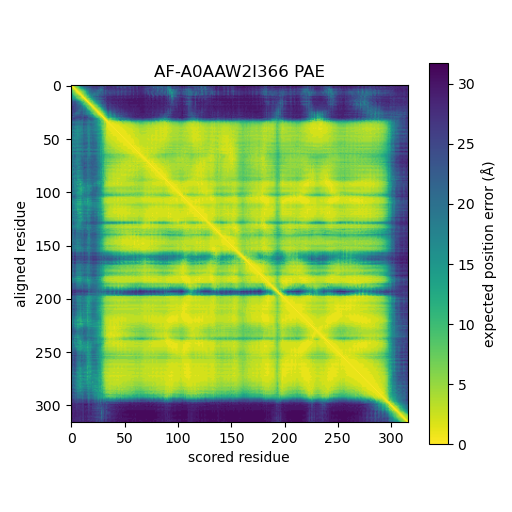209 ILE A CA 1
ATOM 1685 C C . ILE A 1 209 ? -8.607 -0.632 14.755 1.00 92.12 209 ILE A C 1
ATOM 1687 O O . ILE A 1 209 ? -9.828 -0.591 14.911 1.00 92.12 209 ILE A O 1
ATOM 1691 N N . ALA A 1 210 ? -7.978 -1.694 14.241 1.00 94.81 210 ALA A N 1
ATOM 1692 C CA . ALA A 1 210 ? -8.670 -2.918 13.848 1.00 94.81 210 ALA A CA 1
ATOM 1693 C C . ALA A 1 210 ? -9.352 -3.598 15.046 1.00 94.81 210 ALA A C 1
ATOM 1695 O O . ALA A 1 210 ? -10.526 -3.941 14.951 1.00 94.81 210 ALA A O 1
ATOM 1696 N N . ILE A 1 211 ? -8.646 -3.711 16.178 1.00 94.81 211 ILE A N 1
ATOM 1697 C CA . ILE A 1 211 ? -9.176 -4.256 17.436 1.00 94.81 211 ILE A CA 1
ATOM 1698 C C . ILE A 1 211 ? -10.273 -3.356 18.014 1.00 94.81 211 ILE A C 1
ATOM 1700 O O . ILE A 1 211 ? -11.367 -3.831 18.286 1.00 94.81 211 ILE A O 1
ATOM 1704 N N . GLU A 1 212 ? -10.044 -2.048 18.157 1.00 91.62 212 GLU A N 1
ATOM 1705 C CA . GLU A 1 212 ? -11.050 -1.123 18.711 1.00 91.62 212 GLU A CA 1
ATOM 1706 C C . GLU A 1 212 ? -12.334 -1.078 17.867 1.00 91.62 212 GLU A C 1
ATOM 1708 O O . GLU A 1 212 ? -13.418 -0.850 18.398 1.00 91.62 212 GLU A O 1
ATOM 1713 N N . SER A 1 213 ? -12.225 -1.306 16.555 1.00 92.56 213 SER A N 1
ATOM 1714 C CA . SER A 1 213 ? -13.377 -1.351 15.646 1.00 92.56 213 SER A CA 1
ATOM 1715 C C . SER A 1 213 ? -13.924 -2.766 15.425 1.00 92.56 213 SER A C 1
ATOM 1717 O O . SER A 1 213 ? -14.906 -2.904 14.702 1.00 92.56 213 SER A O 1
ATOM 1719 N N . GLN A 1 214 ? -13.292 -3.796 16.005 1.00 94.38 214 GLN A N 1
ATOM 1720 C CA . GLN A 1 214 ? -13.615 -5.219 15.824 1.00 94.38 214 GLN A CA 1
ATOM 1721 C C . GLN A 1 214 ? -13.762 -5.619 14.340 1.00 94.38 214 GLN A C 1
ATOM 1723 O O . GLN A 1 214 ? -14.646 -6.387 13.962 1.00 94.38 214 GLN A O 1
ATOM 1728 N N . VAL A 1 215 ? -12.893 -5.072 13.482 1.00 95.69 215 VAL A N 1
ATOM 1729 C CA . VAL A 1 215 ? -12.844 -5.370 12.040 1.00 95.69 215 VAL A CA 1
ATOM 1730 C C . VAL A 1 215 ? -11.605 -6.192 11.691 1.00 95.69 215 VAL A C 1
ATOM 1732 O O . VAL A 1 215 ? -10.548 -5.994 12.300 1.00 95.69 215 VAL A O 1
ATOM 1735 N N . PRO A 1 216 ? -11.674 -7.083 10.688 1.00 97.25 216 PRO A N 1
ATOM 1736 C CA . PRO A 1 216 ? -10.534 -7.906 10.321 1.00 97.25 216 PRO A CA 1
ATOM 1737 C C . PRO A 1 216 ? -9.380 -7.080 9.743 1.00 97.25 216 PRO A C 1
ATOM 1739 O O . PRO A 1 216 ? -9.571 -6.022 9.128 1.00 97.25 216 PRO A O 1
ATOM 1742 N N . ILE A 1 217 ? -8.174 -7.625 9.884 1.00 98.12 217 ILE A N 1
ATOM 1743 C CA . ILE A 1 217 ? -6.983 -7.161 9.175 1.00 98.12 217 ILE A CA 1
ATOM 1744 C C . ILE A 1 217 ? -6.834 -7.983 7.899 1.00 98.12 217 ILE A C 1
ATOM 1746 O O . ILE A 1 217 ? -6.871 -9.207 7.952 1.00 98.12 217 ILE A O 1
ATOM 1750 N N . VAL A 1 218 ? -6.638 -7.34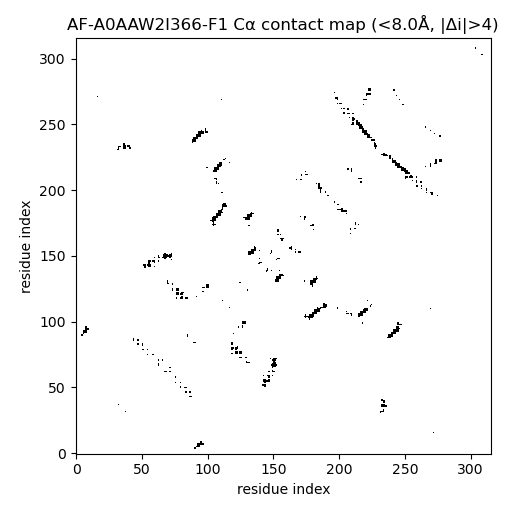2 6.751 1.00 98.06 218 VAL A N 1
ATOM 1751 C CA . VAL A 1 218 ? -6.373 -8.039 5.484 1.00 98.06 218 VAL A CA 1
ATOM 1752 C C . VAL A 1 218 ? -4.941 -7.730 5.050 1.00 98.06 218 VAL A C 1
ATOM 1754 O O . VAL A 1 218 ? -4.660 -6.591 4.665 1.00 98.06 218 VAL A O 1
ATOM 1757 N N . PRO A 1 219 ? -4.023 -8.706 5.115 1.00 98.50 219 PRO A N 1
ATOM 1758 C CA . PRO A 1 219 ? -2.652 -8.491 4.681 1.00 98.50 219 PRO A CA 1
ATOM 1759 C C . PRO A 1 219 ? -2.545 -8.496 3.150 1.00 98.50 219 PRO A C 1
ATOM 1761 O O . PRO A 1 219 ? -3.107 -9.361 2.476 1.00 98.50 219 PRO A O 1
ATOM 1764 N N . VAL A 1 220 ? -1.805 -7.538 2.602 1.00 98.44 220 VAL A N 1
ATOM 1765 C CA . VAL A 1 220 ? -1.534 -7.375 1.170 1.00 98.44 220 VAL A CA 1
ATOM 1766 C C . VAL A 1 220 ? -0.023 -7.365 0.975 1.00 98.44 220 VAL A C 1
ATOM 1768 O O . VAL A 1 220 ? 0.665 -6.497 1.498 1.00 98.44 220 VAL A O 1
ATOM 1771 N N . VAL A 1 221 ? 0.506 -8.330 0.235 1.00 98.19 221 VAL A N 1
ATOM 1772 C CA . VAL A 1 221 ? 1.949 -8.501 0.059 1.00 98.19 221 VAL A CA 1
ATOM 1773 C C . VAL A 1 221 ? 2.332 -8.165 -1.372 1.00 98.19 221 VAL A C 1
ATOM 1775 O O . VAL A 1 221 ? 1.878 -8.808 -2.314 1.00 98.19 221 VAL A O 1
ATOM 1778 N N . PHE A 1 222 ? 3.168 -7.148 -1.517 1.00 97.06 222 PHE A N 1
ATOM 1779 C CA . PHE A 1 222 ? 3.811 -6.751 -2.758 1.00 97.06 222 PHE A CA 1
ATOM 1780 C C . PHE A 1 222 ? 5.131 -7.498 -2.871 1.00 97.06 222 PHE A C 1
ATOM 1782 O O . PHE A 1 222 ? 5.925 -7.495 -1.929 1.00 97.06 222 PHE A O 1
ATOM 1789 N N . SER A 1 223 ? 5.364 -8.134 -4.014 1.00 95.06 223 SER A N 1
ATOM 1790 C CA . SER A 1 223 ? 6.631 -8.789 -4.310 1.00 95.06 223 SER A CA 1
ATOM 1791 C C . SER A 1 223 ? 7.791 -7.787 -4.427 1.00 95.06 223 SER A C 1
ATOM 1793 O O . SER A 1 223 ? 7.554 -6.624 -4.758 1.00 95.06 223 SER A O 1
ATOM 1795 N N . PRO A 1 224 ? 9.049 -8.237 -4.274 1.00 91.94 224 PRO A N 1
ATOM 1796 C CA . PRO A 1 224 ? 10.215 -7.384 -4.486 1.00 91.94 224 PRO A CA 1
ATOM 1797 C C . PRO A 1 224 ? 10.247 -6.715 -5.873 1.00 91.94 224 PRO A C 1
ATOM 1799 O O . PRO A 1 224 ? 9.966 -7.344 -6.896 1.00 91.94 224 PRO A O 1
ATOM 1802 N N . TYR A 1 225 ? 10.703 -5.461 -5.922 1.00 90.94 225 TYR A N 1
ATOM 1803 C CA . TYR A 1 225 ? 10.916 -4.693 -7.158 1.00 90.94 225 TYR A CA 1
ATOM 1804 C C . TYR A 1 225 ? 12.280 -5.010 -7.797 1.00 90.94 225 TYR A C 1
ATOM 1806 O O . TYR A 1 225 ? 13.129 -4.139 -7.947 1.00 90.94 225 TYR A O 1
ATOM 1814 N N . TYR A 1 226 ? 12.502 -6.265 -8.198 1.00 88.94 226 TYR A N 1
ATOM 1815 C CA . TYR A 1 226 ? 13.792 -6.764 -8.720 1.00 88.94 226 TYR A CA 1
ATOM 1816 C C . TYR A 1 226 ? 14.337 -6.023 -9.961 1.00 88.94 226 TYR A C 1
ATOM 1818 O O . TYR A 1 226 ? 15.502 -6.177 -10.325 1.00 88.94 226 TYR A O 1
ATOM 1826 N N . PHE A 1 227 ? 13.487 -5.268 -10.657 1.00 89.56 227 PHE A N 1
ATOM 1827 C CA . PHE A 1 227 ? 13.820 -4.538 -11.879 1.00 89.56 227 PHE A CA 1
ATOM 1828 C C . PHE A 1 227 ? 14.172 -3.063 -11.627 1.00 89.56 227 PHE A C 1
ATOM 1830 O O . PHE A 1 227 ? 14.478 -2.360 -12.590 1.00 89.56 227 PHE A O 1
ATOM 1837 N N . ILE A 1 228 ? 14.141 -2.593 -10.374 1.00 89.50 228 ILE A N 1
ATOM 1838 C CA . ILE A 1 228 ? 14.451 -1.208 -9.995 1.00 89.50 228 ILE A CA 1
ATOM 1839 C C . ILE A 1 228 ? 15.556 -1.192 -8.943 1.00 89.50 228 ILE A C 1
ATOM 1841 O O . ILE A 1 228 ? 15.492 -1.926 -7.962 1.00 89.50 228 ILE A O 1
ATOM 1845 N N . ASP A 1 229 ? 16.531 -0.305 -9.120 1.00 88.38 229 ASP A N 1
ATOM 1846 C CA . ASP A 1 229 ? 17.503 0.046 -8.084 1.00 88.38 229 ASP A CA 1
ATOM 1847 C C . ASP A 1 229 ? 17.639 1.571 -8.016 1.00 88.38 229 ASP A C 1
ATOM 1849 O O . ASP A 1 229 ? 18.172 2.195 -8.933 1.00 88.38 229 ASP A O 1
ATOM 1853 N N . ASP A 1 230 ? 17.151 2.179 -6.933 1.00 86.25 230 ASP A N 1
ATOM 1854 C CA . ASP A 1 230 ? 17.207 3.631 -6.735 1.00 86.25 230 ASP A CA 1
ATOM 1855 C C . ASP A 1 230 ? 18.631 4.161 -6.521 1.00 86.25 230 ASP A C 1
ATOM 1857 O O . ASP A 1 230 ? 18.929 5.293 -6.909 1.00 86.25 230 ASP A O 1
ATOM 1861 N N . ASN A 1 231 ? 19.513 3.365 -5.909 1.00 85.50 231 ASN A N 1
ATOM 1862 C CA . ASN A 1 231 ? 20.885 3.779 -5.618 1.00 85.50 231 ASN A CA 1
ATOM 1863 C C . ASN A 1 231 ? 21.716 3.796 -6.901 1.00 85.50 231 ASN A C 1
ATOM 1865 O O . ASN A 1 231 ? 22.496 4.718 -7.132 1.00 85.50 231 ASN A O 1
ATOM 1869 N N . LEU A 1 232 ? 21.511 2.789 -7.750 1.00 86.69 232 LEU A N 1
ATOM 1870 C CA . LEU A 1 232 ? 22.178 2.662 -9.043 1.00 86.69 232 LEU A CA 1
ATOM 1871 C C . LEU A 1 232 ? 21.412 3.347 -10.182 1.00 86.69 232 LEU A C 1
ATOM 1873 O O . LEU A 1 232 ? 21.913 3.388 -11.304 1.00 86.69 232 LEU A O 1
ATOM 1877 N N . LYS A 1 233 ? 20.221 3.898 -9.907 1.00 89.94 233 LYS A N 1
ATOM 1878 C CA . LYS A 1 233 ? 19.308 4.498 -10.894 1.00 89.94 233 LYS A CA 1
ATOM 1879 C C . LYS A 1 233 ? 18.985 3.534 -12.041 1.00 89.94 233 LYS A C 1
ATOM 1881 O O . LYS A 1 233 ? 18.934 3.935 -13.196 1.00 89.94 233 LYS A O 1
ATOM 1886 N N . ILE A 1 234 ? 18.790 2.255 -11.739 1.00 89.56 234 ILE A N 1
ATOM 1887 C CA . ILE A 1 234 ? 18.476 1.226 -12.736 1.00 89.56 234 ILE A CA 1
ATOM 1888 C C .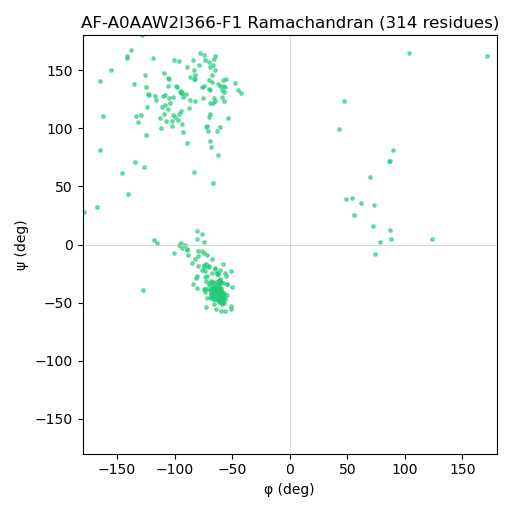 ILE A 1 234 ? 16.962 1.061 -12.819 1.00 89.56 234 ILE A C 1
ATOM 1890 O O . ILE A 1 234 ? 16.297 0.883 -11.802 1.00 89.56 234 ILE A O 1
ATOM 1894 N N . LEU A 1 235 ? 16.429 1.045 -14.040 1.00 90.31 235 LEU A N 1
ATOM 1895 C CA . LEU A 1 235 ? 15.079 0.572 -14.340 1.00 90.31 235 LEU A CA 1
ATOM 1896 C C . LEU A 1 235 ? 15.143 -0.390 -15.528 1.00 90.31 235 LEU A C 1
ATOM 1898 O O . LEU A 1 235 ? 15.303 0.037 -16.673 1.00 90.31 235 LEU A O 1
ATOM 1902 N N . ARG A 1 236 ? 15.003 -1.689 -15.261 1.00 89.88 236 ARG A N 1
ATOM 1903 C CA . ARG A 1 236 ? 14.956 -2.743 -16.283 1.00 89.88 236 ARG A CA 1
ATOM 1904 C C . ARG A 1 236 ? 13.540 -2.844 -16.870 1.00 89.88 236 ARG A C 1
ATOM 1906 O O . ARG A 1 236 ? 12.565 -2.681 -16.135 1.00 89.88 236 ARG A O 1
ATOM 1913 N N . PRO A 1 237 ? 13.398 -3.097 -18.181 1.00 86.50 237 PRO A N 1
ATOM 1914 C CA . PRO A 1 237 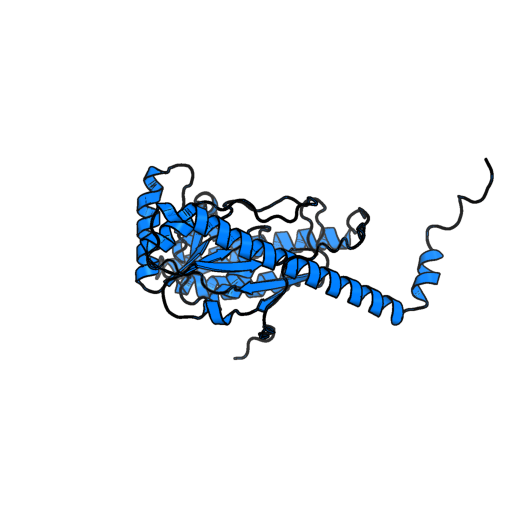? 12.090 -3.182 -18.820 1.00 86.50 237 PRO A CA 1
ATOM 1915 C C . PRO A 1 237 ? 11.374 -4.490 -18.454 1.00 86.50 237 PRO A C 1
ATOM 1917 O O . PRO A 1 237 ? 12.015 -5.480 -18.100 1.00 86.50 237 PRO A O 1
ATOM 1920 N N . GLY A 1 238 ? 10.045 -4.511 -18.593 1.00 84.44 238 GLY A N 1
ATOM 1921 C CA . GLY A 1 238 ? 9.243 -5.719 -18.367 1.00 84.44 238 GLY A CA 1
ATOM 1922 C C . GLY A 1 238 ? 9.100 -6.092 -16.890 1.00 84.44 238 GLY A C 1
ATOM 1923 O O . GLY A 1 238 ? 9.071 -7.275 -16.549 1.00 84.44 238 GLY A O 1
ATOM 1924 N N . GLY A 1 239 ? 9.046 -5.088 -16.012 1.00 88.25 239 GLY A N 1
ATOM 1925 C CA . GLY A 1 239 ? 8.869 -5.294 -14.582 1.00 88.25 239 GLY A CA 1
ATOM 1926 C C . GLY A 1 239 ? 7.512 -5.916 -14.263 1.00 88.25 239 GLY A C 1
ATOM 1927 O O . GLY A 1 239 ? 6.466 -5.367 -14.613 1.00 88.25 239 GLY A O 1
ATOM 1928 N N . LYS A 1 240 ? 7.515 -7.059 -13.578 1.00 92.75 240 LYS A N 1
ATOM 1929 C CA . LYS A 1 240 ? 6.304 -7.699 -13.057 1.00 92.75 240 LYS A CA 1
ATOM 1930 C C . LYS A 1 240 ? 6.275 -7.553 -11.544 1.00 92.75 240 LYS A C 1
ATOM 1932 O O . LYS A 1 240 ? 7.246 -7.901 -10.880 1.00 92.75 240 LYS A O 1
ATOM 1937 N N . ILE A 1 241 ? 5.160 -7.062 -11.012 1.00 94.88 241 ILE A N 1
ATOM 1938 C CA . ILE A 1 241 ? 4.902 -7.032 -9.572 1.00 94.88 241 ILE A CA 1
ATOM 1939 C C . ILE A 1 241 ? 3.705 -7.917 -9.275 1.00 94.88 241 ILE A C 1
ATOM 1941 O O . ILE A 1 241 ? 2.626 -7.735 -9.842 1.00 94.88 241 ILE A O 1
ATOM 1945 N N . VAL A 1 242 ? 3.907 -8.873 -8.374 1.00 97.12 242 VAL A N 1
ATOM 1946 C CA . VAL A 1 242 ? 2.838 -9.710 -7.844 1.00 97.12 242 VAL A CA 1
ATOM 1947 C C . VAL A 1 242 ? 2.315 -9.066 -6.568 1.00 97.12 242 VAL A C 1
ATOM 1949 O O . VAL A 1 242 ? 3.080 -8.770 -5.652 1.00 97.12 242 VAL A O 1
ATOM 1952 N N . ILE A 1 243 ? 1.003 -8.863 -6.504 1.00 97.88 243 ILE A N 1
ATOM 1953 C CA . ILE A 1 243 ? 0.299 -8.445 -5.297 1.00 97.88 243 ILE A CA 1
ATOM 1954 C C . ILE A 1 243 ? -0.532 -9.630 -4.815 1.00 97.88 243 ILE A C 1
ATOM 1956 O O . ILE A 1 243 ? -1.512 -10.004 -5.457 1.00 97.88 243 ILE A O 1
ATOM 1960 N N . SER A 1 244 ? -0.170 -10.202 -3.672 1.00 98.19 244 SER A N 1
ATOM 1961 C CA . SER A 1 244 ? -0.892 -11.313 -3.053 1.00 98.19 244 SER A CA 1
ATOM 1962 C C . SER A 1 244 ? -1.724 -10.834 -1.869 1.00 98.19 244 SER A C 1
ATOM 1964 O O . SER A 1 244 ? -1.203 -10.247 -0.922 1.00 98.19 244 SER A O 1
ATOM 1966 N N . VAL A 1 245 ? -3.036 -11.069 -1.912 1.00 98.38 245 VAL A N 1
ATOM 1967 C CA . VAL A 1 245 ? -3.946 -10.721 -0.812 1.00 98.38 245 VAL A CA 1
ATOM 1968 C C . VAL A 1 245 ? -4.161 -11.944 0.073 1.00 98.38 245 VAL A C 1
ATOM 1970 O O . VAL A 1 245 ? -4.793 -12.914 -0.347 1.00 98.38 245 VAL A O 1
ATOM 1973 N N . LEU A 1 246 ? -3.672 -11.911 1.312 1.00 98.38 246 LEU A N 1
ATOM 1974 C CA . LEU A 1 246 ? -3.763 -13.017 2.271 1.00 98.38 246 LEU A CA 1
ATOM 1975 C C . LEU A 1 246 ? -5.161 -13.130 2.916 1.00 98.38 246 LEU A C 1
ATOM 1977 O O . LEU A 1 246 ? -5.989 -12.224 2.767 1.00 98.38 246 LEU A O 1
ATOM 1981 N N . PRO A 1 247 ? -5.487 -14.263 3.577 1.00 97.94 247 PRO A N 1
ATOM 1982 C CA . PRO A 1 247 ? -6.761 -14.411 4.270 1.00 97.94 247 PRO A CA 1
ATOM 1983 C C . PRO A 1 247 ? -6.951 -13.317 5.335 1.00 97.94 247 PRO A C 1
ATOM 1985 O O . PRO A 1 247 ? -5.986 -12.970 6.019 1.00 97.94 247 PRO A O 1
ATOM 1988 N N . PRO A 1 248 ? -8.173 -12.777 5.502 1.00 97.44 248 PRO A N 1
ATOM 1989 C CA . PRO A 1 248 ? -8.459 -11.846 6.585 1.00 97.44 248 PRO A CA 1
ATOM 1990 C C . PRO A 1 248 ? -8.184 -12.483 7.952 1.00 97.44 248 PRO A C 1
ATOM 1992 O O . PRO A 1 248 ? -8.642 -13.592 8.222 1.00 97.44 248 PRO A O 1
ATOM 1995 N N . VAL A 1 249 ? -7.477 -11.763 8.817 1.00 98.19 249 VAL A N 1
ATOM 1996 C CA . VAL A 1 249 ? -7.218 -12.143 10.205 1.00 98.19 249 VAL A CA 1
ATOM 1997 C C . VAL A 1 249 ? -8.287 -11.487 11.084 1.00 98.19 249 VAL A C 1
ATOM 1999 O O . VAL A 1 249 ? -8.353 -10.252 11.125 1.00 98.19 249 VAL A O 1
ATOM 2002 N N . PRO A 1 250 ? -9.162 -12.268 11.743 1.00 97.38 250 PRO A N 1
ATOM 2003 C CA . PRO A 1 250 ? -10.221 -11.721 12.580 1.00 97.38 250 PRO A CA 1
ATOM 2004 C C . PRO A 1 250 ? -9.640 -11.036 13.820 1.00 97.38 250 PRO A C 1
ATOM 2006 O O . PRO A 1 250 ? -8.630 -11.468 14.371 1.00 97.38 250 PRO A O 1
ATOM 2009 N N . THR A 1 251 ? -10.300 -9.967 14.261 1.00 97.12 251 THR A N 1
ATOM 2010 C CA . THR A 1 251 ? -9.984 -9.258 15.515 1.00 97.12 251 THR A CA 1
ATOM 2011 C C . THR A 1 251 ? -11.111 -9.352 16.541 1.00 97.12 251 THR A C 1
ATOM 2013 O O . THR A 1 251 ? -10.995 -8.800 17.632 1.00 97.12 251 THR A O 1
ATOM 2016 N N . THR A 1 252 ? -12.195 -10.054 16.199 1.00 95.69 252 THR A N 1
ATOM 2017 C CA . THR A 1 252 ? -13.346 -10.273 17.072 1.00 95.69 252 THR A CA 1
ATOM 2018 C C . THR A 1 252 ? -12.905 -10.939 18.373 1.00 95.69 252 THR A C 1
ATOM 2020 O O . THR A 1 252 ? -12.283 -11.998 18.341 1.00 95.69 252 THR A O 1
ATOM 2023 N N . GLY A 1 253 ? -13.210 -10.310 19.507 1.00 96.00 253 GLY A N 1
ATOM 2024 C CA . GLY A 1 253 ? -12.838 -10.799 20.837 1.00 96.00 253 GLY A CA 1
ATOM 2025 C C . GLY A 1 253 ? -11.384 -10.537 21.245 1.00 96.00 253 GLY A C 1
ATOM 2026 O O . GLY A 1 253 ? -10.995 -10.927 22.342 1.00 96.00 253 GLY A O 1
ATOM 2027 N N . LEU A 1 254 ? -10.582 -9.868 20.407 1.00 97.12 254 LEU A N 1
ATOM 2028 C CA . LEU A 1 254 ? -9.247 -9.403 20.792 1.00 97.12 254 LEU A CA 1
ATOM 2029 C C . LEU A 1 254 ? -9.327 -8.063 21.530 1.00 97.12 254 LEU A C 1
ATOM 2031 O O . LEU A 1 254 ? -10.193 -7.231 21.249 1.00 97.12 254 LEU A O 1
ATOM 2035 N N . TYR A 1 255 ? -8.370 -7.834 22.428 1.00 95.25 255 TYR A N 1
ATOM 2036 C CA . TYR A 1 255 ? -8.231 -6.621 23.231 1.00 95.25 255 TYR A CA 1
ATOM 2037 C C . TYR A 1 255 ? -6.815 -6.040 23.122 1.00 95.25 255 TYR A C 1
ATOM 2039 O O . TYR A 1 255 ? -5.939 -6.565 22.440 1.00 95.25 255 TYR A O 1
ATOM 2047 N N . PHE A 1 256 ? -6.562 -4.923 23.812 1.00 92.31 256 PHE A N 1
ATOM 2048 C CA . PHE A 1 256 ? -5.277 -4.216 23.753 1.00 92.31 256 PHE A CA 1
ATOM 2049 C C . PHE A 1 256 ? -4.065 -5.108 24.085 1.00 92.31 256 PHE A C 1
ATOM 2051 O O . PHE A 1 256 ? -3.004 -4.945 23.483 1.00 92.31 256 PHE A O 1
ATOM 2058 N N . LYS A 1 257 ? -4.231 -6.075 24.997 1.00 95.88 257 LYS A N 1
ATOM 2059 C CA . LYS A 1 257 ? -3.193 -7.049 25.375 1.00 95.88 257 LYS A CA 1
ATOM 2060 C C . LYS A 1 257 ? -2.751 -7.954 24.214 1.00 95.88 257 LYS A C 1
ATOM 2062 O O . LYS A 1 257 ? -1.614 -8.409 24.202 1.00 95.88 257 LYS A O 1
ATOM 2067 N N . ASP A 1 258 ? -3.613 -8.152 23.218 1.00 97.25 258 ASP A N 1
ATOM 2068 C CA . ASP A 1 258 ? -3.388 -9.058 22.087 1.00 97.25 258 ASP A CA 1
ATOM 2069 C C . ASP A 1 258 ? -2.713 -8.357 20.891 1.00 97.25 258 ASP A C 1
ATOM 2071 O O . ASP A 1 258 ? -2.445 -8.971 19.860 1.00 97.25 258 ASP A O 1
ATOM 2075 N N . ILE A 1 259 ? -2.421 -7.053 20.997 1.00 96.12 259 ILE A N 1
ATOM 2076 C CA . ILE A 1 259 ? -1.847 -6.270 19.892 1.00 96.12 259 ILE A CA 1
ATOM 2077 C C . ILE A 1 259 ? -0.494 -6.830 19.438 1.00 96.12 259 ILE A C 1
ATOM 2079 O O . ILE A 1 259 ? -0.263 -6.944 18.235 1.00 96.12 259 ILE A O 1
ATOM 2083 N N . GLU A 1 260 ? 0.404 -7.166 20.367 1.00 97.00 260 GLU A N 1
ATOM 2084 C CA . GLU A 1 260 ? 1.751 -7.639 20.012 1.00 97.00 260 GLU A CA 1
ATOM 2085 C C . GLU A 1 260 ? 1.714 -9.001 19.317 1.00 97.00 260 GLU A C 1
ATOM 2087 O O . GLU A 1 260 ? 2.373 -9.192 18.293 1.00 97.00 260 GLU A O 1
ATOM 2092 N N . SER A 1 261 ? 0.898 -9.932 19.821 1.00 97.38 261 SER A N 1
ATOM 2093 C CA . SER A 1 261 ? 0.741 -11.260 19.221 1.00 97.38 261 SER A CA 1
ATOM 2094 C C . SER A 1 261 ? 0.092 -11.172 17.837 1.00 97.38 261 SER A C 1
ATOM 2096 O O . SER A 1 261 ? 0.540 -11.840 16.900 1.00 97.38 261 SER A O 1
ATOM 2098 N N . LEU A 1 262 ? -0.894 -10.285 17.664 1.00 98.06 262 LEU A N 1
ATOM 2099 C CA . LEU A 1 262 ? -1.517 -10.015 16.371 1.00 98.06 262 LEU A CA 1
ATOM 2100 C C . LEU A 1 262 ? -0.521 -9.408 15.371 1.00 98.06 262 LEU A C 1
ATOM 2102 O O . LEU A 1 262 ? -0.452 -9.862 14.227 1.00 98.06 262 LEU A O 1
ATOM 2106 N N . ILE A 1 263 ? 0.280 -8.421 15.793 1.00 98.19 263 ILE A N 1
ATOM 2107 C CA . ILE A 1 263 ? 1.343 -7.827 14.965 1.00 98.19 263 ILE A CA 1
ATOM 2108 C C . ILE A 1 263 ? 2.335 -8.897 14.523 1.00 98.19 263 ILE A C 1
ATOM 2110 O O . ILE A 1 263 ? 2.645 -8.987 13.333 1.00 98.19 263 ILE A O 1
ATOM 2114 N N . TYR A 1 264 ? 2.820 -9.703 15.467 1.00 97.31 264 TYR A N 1
ATOM 2115 C CA . TYR A 1 264 ? 3.777 -10.765 15.193 1.00 97.31 264 TYR A CA 1
ATOM 2116 C C . TYR A 1 264 ? 3.212 -11.769 14.182 1.00 97.31 264 TYR A C 1
ATOM 2118 O O . TYR A 1 264 ? 3.846 -12.037 13.161 1.00 97.31 264 TYR A O 1
ATOM 2126 N N . SER A 1 265 ? 1.991 -12.260 14.413 1.00 97.69 265 SER A N 1
ATOM 2127 C CA . SER A 1 265 ? 1.326 -13.224 13.532 1.00 97.69 265 SER A CA 1
ATOM 2128 C C . SER A 1 265 ? 1.134 -12.678 12.114 1.00 97.69 265 SER A C 1
ATOM 2130 O O . SER A 1 265 ? 1.514 -13.338 11.145 1.00 97.69 265 SER A O 1
ATOM 2132 N N . VAL A 1 266 ? 0.604 -11.457 11.973 1.00 98.38 266 VAL A N 1
ATOM 2133 C CA . VAL A 1 266 ? 0.358 -10.840 10.660 1.00 98.38 266 VAL A CA 1
ATOM 2134 C C . VAL A 1 266 ? 1.668 -10.556 9.929 1.00 98.38 266 VAL A C 1
ATOM 2136 O O . VAL A 1 266 ? 1.792 -10.895 8.754 1.00 98.38 266 VAL A O 1
ATOM 2139 N N . ARG A 1 267 ? 2.673 -9.987 10.610 1.00 97.69 267 ARG A N 1
ATOM 2140 C CA . ARG A 1 267 ? 3.984 -9.724 10.000 1.00 97.69 267 ARG A CA 1
ATOM 2141 C C . ARG A 1 267 ? 4.651 -11.017 9.545 1.00 97.69 267 ARG A C 1
ATOM 2143 O O . ARG A 1 267 ? 5.173 -11.051 8.437 1.00 97.69 267 ARG A O 1
ATOM 2150 N N . ARG A 1 268 ? 4.597 -12.080 10.355 1.00 97.38 268 ARG A N 1
ATOM 2151 C CA . ARG A 1 268 ? 5.148 -13.392 9.995 1.00 97.38 268 ARG A CA 1
ATOM 2152 C C . ARG A 1 268 ? 4.472 -13.956 8.746 1.00 97.38 268 ARG A C 1
ATOM 2154 O O . ARG A 1 268 ? 5.166 -14.352 7.821 1.00 97.38 268 ARG A O 1
ATOM 2161 N N . GLN A 1 269 ? 3.138 -13.933 8.684 1.00 98.19 269 GLN A N 1
ATOM 2162 C CA . GLN A 1 269 ? 2.391 -14.376 7.498 1.00 98.19 269 GLN A CA 1
ATOM 2163 C C . GLN A 1 269 ? 2.789 -13.586 6.243 1.00 98.19 269 GLN A C 1
ATOM 2165 O O . GLN A 1 269 ? 3.026 -14.177 5.191 1.00 98.19 269 GLN A O 1
ATOM 2170 N N . MET A 1 270 ? 2.910 -12.260 6.362 1.00 98.12 270 MET A N 1
ATOM 2171 C CA . MET A 1 270 ? 3.348 -11.408 5.256 1.00 98.12 270 MET A CA 1
ATOM 2172 C C . MET A 1 270 ? 4.793 -11.690 4.840 1.00 98.12 270 MET A C 1
ATOM 2174 O O . MET A 1 270 ? 5.075 -11.703 3.648 1.00 98.12 270 MET A O 1
ATOM 2178 N N . GLN A 1 271 ? 5.696 -11.942 5.792 1.00 96.69 271 GLN A N 1
ATOM 2179 C CA . GLN A 1 271 ? 7.093 -12.268 5.504 1.00 96.69 271 GLN A CA 1
ATOM 2180 C C . GLN A 1 271 ? 7.221 -13.601 4.765 1.00 96.69 271 GLN A C 1
ATOM 2182 O O . GLN A 1 271 ? 7.949 -13.678 3.779 1.00 96.69 271 GLN A O 1
ATOM 2187 N N . CYS A 1 272 ? 6.505 -14.637 5.210 1.00 97.00 272 CYS A N 1
ATOM 2188 C CA . CYS A 1 272 ? 6.500 -15.937 4.539 1.00 97.00 272 CYS A CA 1
ATOM 2189 C C . CYS A 1 272 ? 6.013 -15.807 3.091 1.00 97.00 272 CYS A C 1
ATOM 2191 O O . CYS A 1 272 ? 6.658 -16.313 2.177 1.00 97.00 272 CYS A O 1
ATOM 2193 N N . GLU A 1 273 ? 4.916 -15.078 2.870 1.00 97.56 273 GLU A N 1
ATOM 2194 C CA . GLU A 1 273 ? 4.399 -14.852 1.520 1.00 97.56 273 GLU A CA 1
ATOM 2195 C C . GLU A 1 273 ? 5.358 -14.010 0.670 1.00 97.56 273 GLU A C 1
ATOM 2197 O O . GLU A 1 273 ? 5.551 -14.296 -0.507 1.00 97.56 273 GLU A O 1
ATOM 2202 N N . TYR A 1 274 ? 6.000 -13.003 1.260 1.00 95.75 274 TYR A N 1
ATOM 2203 C CA . TYR A 1 274 ? 6.987 -12.182 0.569 1.00 95.75 274 TYR A CA 1
ATOM 2204 C C . TYR A 1 274 ? 8.186 -13.011 0.087 1.00 95.75 274 TYR A C 1
ATOM 2206 O O . TYR A 1 274 ? 8.586 -12.890 -1.071 1.00 95.75 274 TYR A O 1
ATOM 2214 N N . ASN A 1 275 ? 8.707 -13.903 0.936 1.00 94.81 275 ASN A N 1
ATOM 2215 C CA . ASN A 1 275 ? 9.787 -14.826 0.574 1.00 94.81 275 ASN A CA 1
ATOM 2216 C C . ASN A 1 275 ? 9.349 -15.788 -0.537 1.00 94.81 275 ASN A C 1
ATOM 2218 O O . ASN A 1 275 ? 10.058 -15.943 -1.530 1.00 94.81 275 ASN A O 1
ATOM 2222 N N . ARG A 1 276 ? 8.142 -16.360 -0.421 1.00 96.00 276 ARG A N 1
ATOM 2223 C CA . ARG A 1 276 ? 7.563 -17.241 -1.445 1.00 96.00 276 ARG A CA 1
ATOM 2224 C C . ARG A 1 276 ? 7.475 -16.542 -2.806 1.00 96.00 276 ARG A C 1
ATOM 2226 O O . ARG A 1 276 ? 7.821 -17.132 -3.826 1.00 96.00 276 ARG A O 1
ATOM 2233 N N . LEU A 1 277 ? 7.028 -15.283 -2.828 1.00 95.25 277 LEU A N 1
ATOM 2234 C CA . LEU A 1 277 ? 6.957 -14.474 -4.049 1.00 95.25 277 LEU A CA 1
ATOM 2235 C C . LEU A 1 277 ? 8.344 -14.136 -4.612 1.00 95.25 277 LEU A C 1
ATOM 2237 O O . LEU A 1 277 ? 8.514 -14.147 -5.829 1.00 95.25 277 LEU A O 1
ATOM 2241 N N . ASP A 1 278 ? 9.334 -13.849 -3.761 1.00 92.31 278 ASP A N 1
ATOM 2242 C CA . ASP A 1 278 ? 10.714 -13.606 -4.202 1.00 92.31 278 ASP A CA 1
ATOM 2243 C C . ASP A 1 278 ? 11.312 -14.833 -4.903 1.00 92.31 278 ASP A C 1
ATOM 2245 O O . ASP A 1 278 ? 11.895 -14.715 -5.982 1.00 92.31 278 ASP A O 1
ATOM 2249 N N . GLU A 1 279 ? 11.139 -16.020 -4.322 1.00 92.31 279 GLU A N 1
ATOM 2250 C CA . GLU A 1 279 ? 11.594 -17.279 -4.917 1.00 92.31 279 GLU A CA 1
ATOM 2251 C C . GLU A 1 279 ? 10.895 -17.584 -6.240 1.00 92.31 279 GLU A C 1
ATOM 2253 O O . GLU A 1 279 ? 11.545 -17.974 -7.211 1.00 92.31 279 GLU A O 1
ATOM 2258 N N . GLU A 1 280 ? 9.578 -17.391 -6.293 1.00 93.31 280 GLU A N 1
ATOM 2259 C CA . GLU A 1 280 ? 8.786 -17.600 -7.502 1.00 93.31 280 GLU A CA 1
ATOM 2260 C C . GLU A 1 280 ? 9.286 -16.713 -8.650 1.00 93.31 280 GLU A C 1
ATOM 2262 O O . GLU A 1 280 ? 9.536 -17.197 -9.753 1.00 93.31 280 GLU A O 1
ATOM 2267 N N . ILE A 1 281 ? 9.526 -15.430 -8.373 1.00 91.25 281 ILE A N 1
ATOM 2268 C CA . ILE A 1 281 ? 10.050 -14.477 -9.355 1.00 91.25 281 ILE A CA 1
ATOM 2269 C C . ILE A 1 281 ? 11.464 -14.855 -9.794 1.00 91.25 281 ILE A C 1
ATOM 2271 O O . ILE A 1 281 ? 11.755 -14.835 -10.988 1.00 91.25 281 ILE A O 1
ATOM 2275 N N . LYS A 1 282 ? 12.348 -15.237 -8.864 1.00 89.94 282 LYS A N 1
ATOM 2276 C CA . LYS A 1 282 ? 13.701 -15.709 -9.203 1.00 89.94 282 LYS A CA 1
ATOM 2277 C C . LYS A 1 282 ? 13.657 -16.920 -10.136 1.00 89.94 282 LYS A C 1
ATOM 2279 O O . LYS A 1 282 ? 14.394 -16.943 -11.120 1.00 89.94 282 LYS A O 1
ATOM 2284 N N . LYS A 1 283 ? 12.775 -17.888 -9.866 1.00 91.56 283 LYS A N 1
ATOM 2285 C CA . LYS A 1 283 ? 12.561 -19.063 -10.725 1.00 91.56 283 LYS A CA 1
ATOM 2286 C C . LYS A 1 283 ? 12.046 -18.652 -12.107 1.00 91.56 283 LYS A C 1
ATOM 2288 O O . LYS A 1 283 ? 12.620 -19.077 -13.104 1.00 91.56 283 LYS A O 1
ATOM 2293 N N . GLU A 1 284 ? 11.035 -17.782 -12.184 1.00 90.12 284 GLU A N 1
ATOM 2294 C CA . GLU A 1 284 ? 10.523 -17.259 -13.464 1.00 90.12 284 GLU A CA 1
ATOM 2295 C C . GLU A 1 284 ? 11.622 -16.558 -14.285 1.00 90.12 284 GLU A C 1
ATOM 2297 O O . GLU A 1 284 ? 11.703 -16.739 -15.501 1.00 90.12 284 GLU A O 1
ATOM 2302 N N . LEU A 1 285 ? 12.478 -15.760 -13.639 1.00 88.12 285 LEU A N 1
ATOM 2303 C CA . LEU A 1 285 ? 13.579 -15.053 -14.300 1.00 88.12 285 LEU A CA 1
ATOM 2304 C C . LEU A 1 285 ? 14.663 -16.009 -14.803 1.00 88.12 285 LEU A C 1
ATOM 2306 O O . LEU A 1 285 ? 15.123 -15.855 -15.934 1.00 88.12 285 LEU A O 1
ATOM 2310 N N . LEU A 1 286 ? 15.037 -17.003 -13.993 1.00 89.44 286 LEU A N 1
ATOM 2311 C CA . LEU A 1 286 ? 16.017 -18.018 -14.372 1.00 89.44 286 LEU A CA 1
ATOM 2312 C C . LEU A 1 286 ? 15.533 -18.829 -15.580 1.00 89.44 286 LEU A C 1
ATOM 2314 O O . LEU A 1 286 ? 16.283 -19.010 -16.536 1.00 89.44 286 LEU A O 1
ATOM 2318 N N . MET A 1 287 ? 14.269 -19.264 -15.572 1.00 88.44 287 MET A N 1
ATOM 2319 C CA . MET A 1 287 ? 13.689 -20.027 -16.682 1.00 88.44 287 MET A CA 1
ATOM 2320 C C . MET A 1 287 ? 13.691 -19.229 -17.988 1.00 88.44 287 MET A C 1
ATOM 2322 O O . MET A 1 287 ? 14.142 -19.745 -19.008 1.00 88.44 287 MET A O 1
ATOM 2326 N N . LYS A 1 288 ? 13.310 -17.945 -17.948 1.00 86.56 288 LYS A N 1
ATOM 2327 C CA . LYS A 1 288 ? 13.382 -17.055 -19.120 1.00 86.56 288 LYS A CA 1
ATOM 2328 C C . LYS A 1 288 ? 14.802 -16.904 -19.665 1.00 86.56 288 LYS A C 1
ATOM 2330 O O . LYS A 1 288 ? 14.997 -16.803 -20.874 1.00 86.56 288 LYS A O 1
ATOM 2335 N N . GLU A 1 289 ? 15.804 -16.856 -18.790 1.00 84.88 289 GLU A N 1
ATOM 2336 C CA . GLU A 1 289 ? 17.200 -16.770 -19.221 1.00 84.88 289 GLU A CA 1
ATOM 2337 C C . GLU A 1 289 ? 17.669 -18.069 -19.893 1.00 84.88 289 GLU A C 1
ATOM 2339 O O . GLU A 1 289 ? 18.374 -18.022 -20.903 1.00 84.88 289 GLU A O 1
ATOM 2344 N N . LEU A 1 290 ? 17.255 -19.226 -19.368 1.00 86.25 290 LEU A N 1
ATOM 2345 C CA . LEU A 1 290 ? 17.559 -20.534 -19.949 1.00 86.25 290 LEU A CA 1
ATOM 2346 C C . LEU A 1 290 ? 16.879 -20.736 -21.311 1.00 86.25 290 LEU A C 1
ATOM 2348 O O . LEU A 1 290 ? 17.528 -21.210 -22.241 1.00 86.25 290 LEU A O 1
ATOM 2352 N N . GLU A 1 291 ? 15.612 -20.345 -21.455 1.00 86.69 291 GLU A N 1
ATOM 2353 C CA . GLU A 1 291 ? 14.878 -20.384 -22.730 1.00 86.69 291 GLU A CA 1
ATOM 2354 C C . GLU A 1 291 ? 15.571 -19.531 -23.796 1.00 86.69 291 GLU A C 1
ATOM 2356 O O . GLU A 1 291 ? 15.870 -20.017 -24.886 1.00 86.69 291 GLU A O 1
ATOM 2361 N N . LYS A 1 292 ? 15.963 -18.302 -23.443 1.00 81.81 292 LYS A N 1
ATOM 2362 C CA . LYS A 1 292 ? 16.695 -17.412 -24.352 1.00 81.81 292 LYS A CA 1
ATOM 2363 C C . LYS A 1 292 ? 18.046 -17.991 -24.794 1.00 81.81 292 LYS A C 1
ATOM 2365 O O . LYS A 1 292 ? 18.467 -17.766 -25.926 1.00 81.81 292 LYS A O 1
ATOM 2370 N N . LYS A 1 293 ? 18.738 -18.735 -23.921 1.00 78.81 293 LYS A N 1
ATOM 2371 C CA . LYS A 1 293 ? 19.990 -19.434 -24.272 1.00 78.81 293 LYS A CA 1
ATOM 2372 C C . LYS A 1 293 ? 19.751 -20.621 -25.212 1.00 78.81 293 LYS A C 1
ATOM 2374 O O . LYS A 1 293 ? 20.605 -20.884 -26.053 1.00 78.81 293 LYS A O 1
ATOM 2379 N N . LYS A 1 294 ? 18.610 -21.310 -25.094 1.00 77.94 294 LYS A N 1
ATOM 2380 C CA . LYS A 1 294 ? 18.220 -22.412 -25.991 1.00 77.94 294 LYS A CA 1
ATOM 2381 C C . LYS A 1 294 ? 17.801 -21.926 -27.380 1.00 77.94 294 LYS A C 1
ATOM 2383 O O . LYS A 1 294 ? 18.141 -22.578 -28.357 1.00 77.94 294 LYS A O 1
ATOM 2388 N N . GLU A 1 295 ? 17.103 -20.794 -27.472 1.00 73.56 295 GLU A N 1
ATOM 2389 C CA . GLU A 1 295 ? 16.677 -20.208 -28.756 1.00 73.56 295 GLU A CA 1
ATOM 2390 C C . GLU A 1 295 ? 17.837 -19.602 -29.561 1.00 73.56 295 GLU A C 1
ATOM 2392 O O . GLU A 1 295 ? 17.785 -19.565 -30.788 1.00 73.56 295 GLU A O 1
ATOM 2397 N N . PHE A 1 296 ? 18.907 -19.160 -28.893 1.00 63.91 296 PHE A N 1
ATOM 2398 C CA . PHE A 1 296 ? 20.068 -18.539 -29.539 1.00 63.91 296 PHE A CA 1
ATOM 2399 C C . PHE A 1 296 ? 21.388 -19.227 -29.148 1.00 63.91 296 PHE A C 1
ATOM 2401 O O . PHE A 1 296 ? 22.242 -18.604 -28.506 1.00 63.91 296 PHE A O 1
ATOM 2408 N N . PRO A 1 297 ? 21.608 -20.492 -29.556 1.00 57.22 297 PRO A N 1
ATOM 2409 C CA . PRO A 1 297 ? 22.792 -21.256 -29.159 1.00 57.22 297 PRO A CA 1
ATOM 2410 C C . PRO A 1 297 ? 24.111 -20.637 -29.664 1.00 57.22 297 PRO A C 1
ATOM 2412 O O . PRO A 1 297 ? 25.146 -20.820 -29.030 1.00 57.22 297 PRO A O 1
ATOM 2415 N N . GLY A 1 298 ? 24.079 -19.852 -30.753 1.00 50.53 298 GLY A N 1
ATOM 2416 C CA . GLY A 1 298 ? 25.252 -19.203 -31.364 1.00 50.53 298 GLY A CA 1
ATOM 2417 C C . GLY A 1 298 ? 25.615 -17.802 -30.841 1.00 50.53 298 GLY A C 1
ATOM 2418 O O . GLY A 1 298 ? 26.641 -17.254 -31.241 1.00 50.53 298 GLY A O 1
ATOM 2419 N N . LEU A 1 299 ? 24.821 -17.192 -29.948 1.00 47.94 299 LEU A N 1
ATOM 2420 C CA . LEU A 1 299 ? 25.165 -15.876 -29.375 1.00 47.94 299 LEU A CA 1
ATOM 2421 C C . LEU A 1 299 ? 26.197 -15.964 -28.238 1.00 47.94 299 LEU A C 1
ATOM 2423 O O . LEU A 1 299 ? 26.841 -14.963 -27.921 1.00 47.94 299 LEU A O 1
ATOM 2427 N N . SER A 1 300 ? 26.379 -17.144 -27.639 1.00 46.78 300 SER A N 1
ATOM 2428 C CA . SER A 1 300 ? 27.384 -17.380 -26.593 1.00 46.78 300 SER A CA 1
ATOM 2429 C C . SER A 1 300 ? 28.814 -17.352 -27.148 1.00 46.78 300 SER A C 1
ATOM 2431 O O . SER A 1 300 ? 29.709 -16.821 -26.496 1.00 46.78 300 SER A O 1
ATOM 2433 N N . THR A 1 301 ? 29.022 -17.829 -28.379 1.00 41.62 301 THR A N 1
ATOM 2434 C CA . THR A 1 301 ? 30.318 -17.817 -29.076 1.00 41.62 301 THR A CA 1
ATOM 2435 C C . THR A 1 301 ? 30.643 -16.474 -29.729 1.00 41.62 301 THR A C 1
ATOM 2437 O O . THR A 1 301 ? 31.817 -16.118 -29.822 1.00 41.62 301 THR A O 1
ATOM 2440 N N . PHE A 1 302 ? 29.640 -15.687 -30.136 1.00 34.94 302 PHE A N 1
ATOM 2441 C CA . PHE A 1 302 ? 29.875 -14.370 -30.744 1.00 34.94 302 PHE A CA 1
ATOM 2442 C C . PHE A 1 302 ? 30.144 -13.275 -29.698 1.00 34.94 302 PHE A C 1
ATOM 2444 O O . PHE A 1 302 ? 31.035 -12.449 -29.884 1.00 34.94 302 PHE A O 1
ATOM 2451 N N . ALA A 1 303 ? 29.463 -13.309 -28.544 1.00 37.62 303 ALA A N 1
ATOM 2452 C CA . ALA A 1 303 ? 29.698 -12.350 -27.458 1.00 37.62 303 ALA A CA 1
ATOM 2453 C C . ALA A 1 303 ? 31.055 -12.542 -26.749 1.00 37.62 303 ALA A C 1
ATOM 2455 O O . ALA A 1 303 ? 31.546 -11.611 -26.114 1.00 37.62 303 ALA A O 1
ATOM 2456 N N . MET A 1 304 ? 31.679 -13.718 -26.889 1.00 35.00 304 MET A N 1
ATOM 2457 C CA . MET A 1 304 ? 33.035 -13.987 -26.395 1.00 35.00 304 MET A CA 1
ATOM 2458 C C . MET A 1 304 ? 34.138 -13.496 -27.350 1.00 35.00 304 MET A C 1
ATOM 2460 O O . MET A 1 304 ? 35.294 -13.429 -26.947 1.00 35.00 304 MET A O 1
ATOM 2464 N N . LYS A 1 305 ? 33.805 -13.127 -28.598 1.00 37.50 305 LYS A N 1
ATOM 2465 C CA . LYS A 1 305 ? 34.787 -12.691 -29.609 1.00 37.50 305 LYS A CA 1
ATOM 2466 C C . LYS A 1 305 ? 34.897 -11.177 -29.811 1.00 37.50 305 LYS A C 1
ATOM 2468 O O . LYS A 1 305 ? 35.814 -10.754 -30.503 1.00 37.50 305 LYS A O 1
ATOM 2473 N N . THR A 1 306 ? 34.037 -10.346 -29.212 1.00 45.81 306 THR A N 1
ATOM 2474 C CA . THR A 1 306 ? 34.090 -8.879 -29.431 1.00 45.81 306 THR A CA 1
ATOM 2475 C C . THR A 1 306 ? 34.378 -8.024 -28.199 1.00 45.81 306 THR A C 1
ATOM 2477 O O . THR A 1 306 ? 34.440 -6.806 -28.303 1.00 45.81 306 THR A O 1
ATOM 2480 N N . SER A 1 307 ? 34.643 -8.617 -27.041 1.00 48.72 307 SER A N 1
ATOM 2481 C CA . SER A 1 307 ? 35.488 -7.998 -26.013 1.00 48.72 307 SER A CA 1
ATOM 2482 C C . SER A 1 307 ? 35.872 -9.089 -25.030 1.00 48.72 307 SER A C 1
ATOM 2484 O O . SER A 1 307 ? 34.989 -9.859 -24.659 1.00 48.72 307 SER A O 1
ATOM 2486 N N . PHE A 1 308 ? 37.116 -9.095 -24.550 1.00 38.22 308 PHE A N 1
ATOM 2487 C CA . PHE A 1 308 ? 37.634 -10.031 -23.541 1.00 38.22 308 PHE A CA 1
ATOM 2488 C C . PHE A 1 308 ? 38.180 -11.358 -24.100 1.00 38.22 308 PHE A C 1
ATOM 2490 O O . PHE A 1 308 ? 37.609 -12.425 -23.900 1.00 38.22 308 PHE A O 1
ATOM 2497 N N . GLY A 1 309 ? 39.336 -11.301 -24.766 1.00 33.94 309 GLY A N 1
ATOM 2498 C CA . GLY A 1 309 ? 39.999 -12.519 -25.228 1.00 33.94 309 GLY A CA 1
ATOM 2499 C C . GLY A 1 309 ? 41.432 -12.358 -25.713 1.00 33.94 309 GLY A C 1
ATOM 2500 O O . GLY A 1 309 ? 41.796 -13.083 -26.617 1.00 33.94 309 GLY A O 1
ATOM 2501 N N . GLU A 1 310 ? 42.234 -11.437 -25.168 1.00 35.56 310 GLU A N 1
ATOM 2502 C CA . GLU A 1 310 ? 43.676 -11.372 -25.473 1.00 35.56 310 GLU A CA 1
ATOM 2503 C C . GLU A 1 310 ? 44.402 -10.489 -24.441 1.00 35.56 310 GLU A C 1
ATOM 2505 O O . GLU A 1 310 ? 44.590 -9.298 -24.671 1.00 35.56 310 GLU A O 1
ATOM 2510 N N . ARG A 1 311 ? 44.724 -11.036 -23.252 1.00 36.12 311 ARG A N 1
ATOM 2511 C CA . ARG A 1 311 ? 45.842 -10.562 -22.386 1.00 36.12 311 ARG A CA 1
ATOM 2512 C C . ARG A 1 311 ? 46.079 -11.335 -21.079 1.00 36.12 311 ARG A C 1
ATOM 2514 O O . ARG A 1 311 ? 46.606 -10.767 -20.136 1.00 36.12 311 ARG A O 1
ATOM 2521 N N . PHE A 1 312 ? 45.744 -12.621 -20.994 1.00 33.25 312 PHE A N 1
ATOM 2522 C CA . PHE A 1 312 ? 46.162 -13.438 -19.838 1.00 33.25 312 PHE A CA 1
ATOM 2523 C C . PHE A 1 312 ? 46.583 -14.857 -20.236 1.00 33.25 312 PHE A C 1
ATOM 2525 O O . PHE A 1 312 ? 46.249 -15.834 -19.578 1.00 33.25 312 PHE A O 1
ATOM 2532 N N . LEU A 1 313 ? 47.347 -14.963 -21.323 1.00 39.38 313 LEU A N 1
ATOM 2533 C CA . LEU A 1 313 ? 48.147 -16.149 -21.624 1.00 39.38 313 LEU A CA 1
ATOM 2534 C C . LEU A 1 313 ? 49.549 -15.724 -22.058 1.00 39.38 313 LEU A C 1
ATOM 2536 O O . LEU A 1 313 ? 49.900 -15.855 -23.220 1.00 39.38 313 LEU A O 1
ATOM 2540 N N . THR A 1 314 ? 50.343 -15.228 -21.111 1.00 31.03 314 THR A N 1
ATOM 2541 C CA . THR A 1 314 ? 51.809 -15.340 -21.147 1.00 31.03 314 THR A CA 1
ATOM 2542 C C . THR A 1 314 ? 52.373 -15.079 -19.752 1.00 31.03 314 THR A C 1
ATOM 2544 O O . THR A 1 314 ? 52.323 -13.949 -19.288 1.00 31.03 314 THR A O 1
ATOM 2547 N N . LYS A 1 315 ? 52.899 -16.154 -19.148 1.00 31.16 315 LYS A N 1
ATOM 2548 C CA . LYS A 1 315 ? 54.132 -16.238 -18.342 1.00 31.16 315 LYS A CA 1
ATOM 2549 C C . LYS A 1 315 ? 54.405 -15.182 -17.243 1.00 31.16 315 LYS A C 1
ATOM 2551 O O . LYS A 1 315 ? 54.665 -14.028 -17.562 1.00 31.16 315 LYS A O 1
ATOM 2556 N N . TYR A 1 316 ? 54.597 -15.725 -16.030 1.00 36.34 316 TYR A N 1
ATOM 2557 C CA . TYR A 1 316 ? 55.136 -15.148 -14.781 1.00 36.34 316 TYR A CA 1
ATOM 2558 C C . TYR A 1 316 ? 54.187 -14.277 -13.957 1.00 36.34 316 TYR A C 1
ATOM 2560 O O . TYR A 1 316 ? 53.673 -13.265 -14.474 1.00 36.34 316 TYR A O 1
#

pLDDT: mean 79.99, std 21.25, range [22.69, 98.5]